Protein AF-A0A210PR85-F1 (afdb_monomer_lite)

Sequence (276 aa):
MADTAIYGHSNYGPTFGGSNGHDLKTFTSIVNKNGTFFPLNGSTSLGSYYDMQGQNYNTVMNGHMQVLDLEVYCVEEMKMLQRPWVRNVEWHPRFMKELKESIETYKPLPGLGLQQTRILMVGQVGSGKSSFFNTINSIFRGHISGQANAGSAEHSLTTMYRMYQVRDGYAGKPLNFRLCDTRGLEEDQGLDDHEISYLLDGHVPDRFQFNPAVSLSPEVMGFVKGPTLGDRIHCVAFVVDSSTVDVISEKVLERIKNMQTKMNQSHSTSGIADQD

Secondary structure (DSSP, 8-state):
--TTSEEEETTTEEEESSTT--BT---SS----BTTBEE--S-----SSS--TT--HHHHSTTT-EES-------------SS-SSTT----HHHHHHHHHHHHH--PPTTS--S-EEEEEE-BTTSSHHHHHHHHHHHHHTS----S-----SS-S--B-EEEEEESSSS-PEEEEEEEE-PPB-SS-S--HHHHHHHHTT-SPTTPBPBTTB---TTSTT--SS--GGGS--EEEE---TTSGGGS-HHHHHHHHHHHHHHHHHHHHTTSSS--

Radius of gyration: 23.23 Å; chains: 1; bounding box: 67×50×51 Å

Organism: Mizuhopecten yessoensis (NCBI:txid6573)

Foldseek 3Di:
DPPAQWDQDPQQGIAGDGPPDSAPRFAGDDFDDDPQWTFTPQDGHNDDRDDCVPDGCCRVCVNRNTGNDDDDDDPDPDVDPPDPPDPPDDDDPVVVVVVVVCQQPDAPDPPQPQQAAEEEEAAAAPLCLQVVVQVQLCVQQVHRDRPGDDDDDPFFPFQFWAWDFRARHPPHDTGRYTYIYFGGDDLLDGDDPVNLVQQQQLQADHGHGDDPVDDDDCPDPSGRPDDDPNSHHPHYDYRGRPVCPVPPDPSRVVVVVVSVVVVVVVVVPVPPPPDD

pLDDT: mean 80.47, std 15.25, range [31.23, 97.62]

Structure (mmCIF, N/CA/C/O backbone):
data_AF-A0A210PR85-F1
#
_entry.id   AF-A0A210PR85-F1
#
loop_
_atom_site.group_PDB
_atom_site.id
_atom_site.type_symbol
_atom_site.label_atom_id
_atom_site.label_alt_id
_atom_site.label_comp_id
_atom_site.label_asym_id
_atom_site.label_entity_id
_atom_site.label_seq_id
_atom_site.pdbx_PDB_ins_code
_atom_site.Cartn_x
_atom_site.Cartn_y
_atom_site.Cartn_z
_atom_site.occupancy
_atom_site.B_iso_or_equiv
_atom_site.auth_seq_id
_atom_site.auth_comp_id
_atom_site.auth_asym_id
_atom_site.auth_atom_id
_atom_site.pdbx_PDB_model_num
ATOM 1 N N . MET A 1 1 ? 21.657 15.839 -15.269 1.00 31.23 1 MET A N 1
ATOM 2 C CA . MET A 1 1 ? 22.799 14.915 -15.464 1.00 31.23 1 MET A CA 1
ATOM 3 C C . MET A 1 1 ? 22.360 13.441 -15.551 1.00 31.23 1 MET A C 1
ATOM 5 O O . MET A 1 1 ? 23.173 12.572 -15.283 1.00 31.23 1 MET A O 1
ATOM 9 N N . ALA A 1 2 ? 21.114 13.133 -15.947 1.00 31.23 2 ALA A N 1
ATOM 10 C CA . ALA A 1 2 ? 20.609 11.753 -16.036 1.00 31.23 2 ALA A CA 1
ATOM 11 C C . ALA A 1 2 ? 20.418 11.249 -17.483 1.00 31.23 2 ALA A C 1
ATOM 13 O O . ALA A 1 2 ? 20.210 10.058 -17.678 1.00 31.23 2 ALA A O 1
ATOM 14 N N . ASP A 1 3 ? 20.576 12.109 -18.495 1.00 36.62 3 ASP A N 1
ATOM 15 C CA . ASP A 1 3 ? 20.315 11.778 -19.910 1.00 36.62 3 ASP A CA 1
ATOM 16 C C . ASP A 1 3 ? 21.365 10.848 -20.560 1.00 36.62 3 ASP A C 1
ATOM 18 O O . ASP A 1 3 ? 21.413 10.728 -21.778 1.00 36.62 3 ASP A O 1
ATOM 22 N N . THR A 1 4 ? 22.256 10.212 -19.785 1.00 46.69 4 THR A N 1
ATOM 23 C CA . THR A 1 4 ? 23.388 9.426 -20.332 1.00 46.69 4 THR A CA 1
ATOM 24 C C . THR A 1 4 ? 23.697 8.115 -19.602 1.00 46.69 4 THR A C 1
ATOM 26 O O . THR A 1 4 ? 24.712 7.499 -19.902 1.00 46.69 4 THR A O 1
ATOM 29 N N . ALA A 1 5 ? 22.867 7.662 -18.655 1.00 44.03 5 ALA A N 1
ATOM 30 C CA . ALA A 1 5 ? 23.213 6.511 -17.806 1.00 44.03 5 ALA A CA 1
ATOM 31 C C . ALA A 1 5 ? 22.774 5.134 -18.348 1.00 44.03 5 ALA A C 1
ATOM 33 O O . ALA A 1 5 ? 23.188 4.112 -17.799 1.00 44.03 5 ALA A O 1
ATOM 34 N N . ILE A 1 6 ? 21.920 5.101 -19.378 1.00 51.06 6 ILE A N 1
ATOM 35 C CA . ILE A 1 6 ? 21.393 3.870 -19.981 1.00 51.06 6 ILE A CA 1
ATOM 36 C C . ILE A 1 6 ? 21.448 4.031 -21.499 1.00 51.06 6 ILE A C 1
ATOM 38 O O . ILE A 1 6 ? 20.828 4.943 -22.045 1.00 51.06 6 ILE A O 1
ATOM 42 N N . TYR A 1 7 ? 22.179 3.149 -22.178 1.00 58.41 7 TYR A N 1
ATOM 43 C CA . TYR A 1 7 ? 22.266 3.133 -23.638 1.00 58.41 7 TYR A CA 1
ATOM 44 C C . TYR A 1 7 ? 21.874 1.755 -24.166 1.00 58.41 7 TYR A C 1
ATOM 46 O O . TYR A 1 7 ? 22.378 0.742 -23.692 1.00 58.41 7 TYR A O 1
ATOM 54 N N . GLY A 1 8 ? 20.975 1.693 -25.145 1.00 55.75 8 GLY A N 1
ATOM 55 C CA . GLY A 1 8 ? 20.683 0.451 -25.857 1.00 55.75 8 GLY A CA 1
ATOM 56 C C . GLY A 1 8 ? 21.714 0.232 -26.960 1.00 55.75 8 GLY A C 1
ATOM 57 O O . GLY A 1 8 ? 21.777 1.018 -27.901 1.00 55.75 8 GLY A O 1
ATOM 58 N N . HIS A 1 9 ? 22.521 -0.824 -26.867 1.00 62.47 9 HIS A N 1
ATOM 59 C CA . HIS A 1 9 ? 23.461 -1.203 -27.921 1.00 62.47 9 HIS A CA 1
ATOM 60 C C . HIS A 1 9 ? 22.960 -2.450 -28.656 1.00 62.47 9 HIS A C 1
ATOM 62 O O . HIS A 1 9 ? 22.676 -3.470 -28.030 1.00 62.47 9 HIS A O 1
ATOM 68 N N . SER A 1 10 ? 22.917 -2.409 -29.989 1.00 61.81 10 SER A N 1
ATOM 69 C CA . SER A 1 10 ? 22.372 -3.491 -30.831 1.00 61.81 10 SER A CA 1
ATOM 70 C C . SER A 1 10 ? 22.991 -4.869 -30.561 1.00 61.81 10 SER A C 1
ATOM 72 O O . SER A 1 10 ? 22.304 -5.880 -30.646 1.00 61.81 10 SER A O 1
ATOM 74 N N . ASN A 1 11 ? 24.272 -4.908 -30.187 1.00 61.06 11 ASN A N 1
ATOM 75 C CA . ASN A 1 11 ? 24.987 -6.153 -29.878 1.00 61.06 11 ASN A CA 1
ATOM 76 C C . ASN A 1 11 ? 24.986 -6.543 -28.387 1.00 61.06 11 ASN A C 1
ATOM 78 O O . ASN A 1 11 ? 25.422 -7.644 -28.065 1.00 61.06 11 ASN A O 1
ATOM 82 N N . TYR A 1 12 ? 24.601 -5.649 -27.467 1.00 57.69 12 TYR A N 1
ATOM 83 C CA . TYR A 1 12 ? 24.819 -5.847 -26.019 1.00 57.69 12 TYR A CA 1
ATOM 84 C C . TYR A 1 12 ? 23.579 -5.593 -25.152 1.00 57.69 12 TYR A C 1
ATOM 86 O O . TYR A 1 12 ? 23.638 -5.818 -23.948 1.00 57.69 12 TYR A O 1
ATOM 94 N N . GLY A 1 13 ? 22.464 -5.147 -25.737 1.00 62.34 13 GLY A N 1
ATOM 95 C CA . GLY A 1 13 ? 21.281 -4.755 -24.975 1.00 62.34 13 GLY A CA 1
ATOM 96 C C . GLY A 1 13 ? 21.500 -3.449 -24.194 1.00 62.34 13 GLY A C 1
ATOM 97 O O . GLY A 1 13 ? 22.339 -2.636 -24.599 1.00 62.34 13 GLY A O 1
ATOM 98 N N . PRO A 1 14 ? 20.734 -3.201 -23.116 1.00 60.31 14 PRO A N 1
ATOM 99 C CA . PRO A 1 14 ? 20.937 -2.039 -22.258 1.00 60.31 14 PRO A CA 1
ATOM 100 C C . PRO A 1 14 ? 22.291 -2.136 -21.546 1.00 60.31 14 PRO A C 1
ATOM 102 O O . PRO A 1 14 ? 22.548 -3.074 -20.795 1.00 60.31 14 PRO A O 1
ATOM 105 N N . THR A 1 15 ? 23.157 -1.155 -21.777 1.00 61.81 15 THR A N 1
ATOM 106 C CA . THR A 1 15 ? 24.423 -0.988 -21.063 1.00 61.81 15 THR A CA 1
ATOM 107 C C . THR A 1 15 ? 24.305 0.145 -20.057 1.00 61.81 15 THR A C 1
ATOM 109 O O . THR A 1 15 ? 23.694 1.179 -20.342 1.00 61.81 15 THR A O 1
ATOM 112 N N . PHE A 1 16 ? 24.916 -0.055 -18.896 1.00 63.72 16 PHE A N 1
ATOM 113 C CA . PHE A 1 16 ? 24.991 0.918 -17.816 1.00 63.72 16 PHE A CA 1
ATOM 114 C C . PHE A 1 16 ? 26.387 1.567 -17.823 1.00 63.72 16 PHE A C 1
ATOM 116 O O . PHE A 1 16 ? 27.362 0.916 -18.188 1.00 63.72 16 PHE A O 1
ATOM 123 N N . GLY A 1 17 ? 26.501 2.846 -17.455 1.00 62.59 17 GLY A N 1
ATOM 124 C CA . GLY A 1 17 ? 27.763 3.605 -17.523 1.00 62.59 17 GLY A CA 1
ATOM 125 C C . GLY A 1 17 ? 27.738 4.722 -18.573 1.00 62.59 17 GLY A C 1
ATOM 126 O O . GLY A 1 17 ? 26.743 4.906 -19.267 1.00 62.59 17 GLY A O 1
ATOM 127 N N . GLY A 1 18 ? 28.793 5.543 -18.639 1.00 58.41 18 GLY A N 1
ATOM 128 C CA . GLY A 1 18 ? 28.809 6.714 -19.527 1.00 58.41 18 GLY A CA 1
ATOM 129 C C . GLY A 1 18 ? 29.063 6.392 -21.002 1.00 58.41 18 GLY A C 1
ATOM 130 O O . GLY A 1 18 ? 29.185 5.240 -21.399 1.00 58.41 18 GLY A O 1
ATOM 131 N N . SER A 1 19 ? 29.197 7.435 -21.826 1.00 57.34 19 SER A N 1
ATOM 132 C CA . SER A 1 19 ? 29.175 7.377 -23.301 1.00 57.34 19 SER A CA 1
ATOM 133 C C . SER A 1 19 ? 30.197 6.453 -23.985 1.00 57.34 19 SER A C 1
ATOM 135 O O . SER A 1 19 ? 30.028 6.153 -25.162 1.00 57.34 19 SER A O 1
ATOM 137 N N . ASN A 1 20 ? 31.226 5.988 -23.269 1.00 59.31 20 ASN A N 1
ATOM 138 C CA . ASN A 1 20 ? 32.240 5.043 -23.757 1.00 59.31 20 ASN A CA 1
ATOM 139 C C . ASN A 1 20 ? 32.309 3.738 -22.929 1.00 59.31 20 ASN A C 1
ATOM 141 O O . ASN A 1 20 ? 33.180 2.905 -23.177 1.00 59.31 20 ASN A O 1
ATOM 145 N N 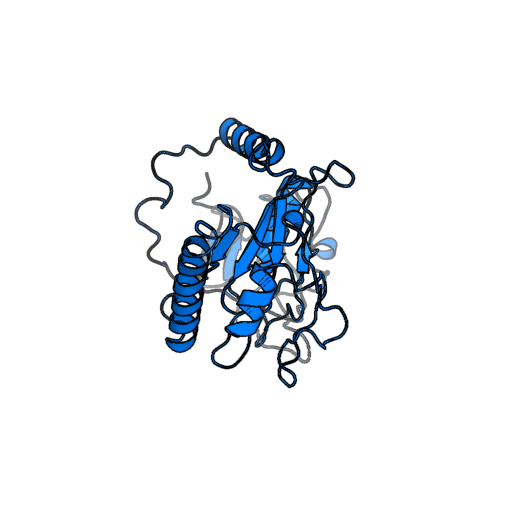. GLY A 1 21 ? 31.459 3.585 -21.907 1.00 59.47 21 GLY A N 1
ATOM 146 C CA . GLY A 1 21 ? 31.510 2.494 -20.934 1.00 59.47 21 GLY A CA 1
ATOM 147 C C . GLY A 1 21 ? 30.490 1.402 -21.241 1.00 59.47 21 GLY A C 1
ATOM 148 O O . GLY A 1 21 ? 29.292 1.653 -21.288 1.00 59.47 21 GLY A O 1
ATOM 149 N N . HIS A 1 22 ? 30.965 0.170 -21.419 1.00 64.81 22 HIS A N 1
ATOM 150 C CA . HIS A 1 22 ? 30.130 -1.035 -21.387 1.00 64.81 22 HIS A CA 1
ATOM 151 C C . HIS A 1 22 ? 30.167 -1.643 -19.981 1.00 64.81 22 HIS A C 1
ATOM 153 O O . HIS A 1 22 ? 30.486 -2.826 -19.814 1.00 64.81 22 HIS A O 1
ATOM 159 N N . ASP A 1 23 ? 29.927 -0.816 -18.964 1.00 70.00 23 ASP A N 1
ATOM 160 C CA . ASP A 1 23 ? 29.966 -1.280 -17.585 1.00 70.00 23 ASP A CA 1
ATOM 161 C C . ASP A 1 23 ? 28.770 -2.222 -17.381 1.00 70.00 23 ASP A C 1
ATOM 163 O O . ASP A 1 23 ? 27.699 -2.039 -17.966 1.00 70.00 23 ASP A O 1
ATOM 167 N N . LEU A 1 24 ? 28.963 -3.294 -16.608 1.00 73.31 24 LEU A N 1
ATOM 168 C CA . LEU A 1 24 ? 27.914 -4.291 -16.356 1.00 73.31 24 LEU A CA 1
ATOM 169 C C . LEU A 1 24 ? 27.372 -4.984 -17.621 1.00 73.31 24 LEU A C 1
ATOM 171 O O . LEU A 1 24 ? 26.195 -5.333 -17.702 1.00 73.31 24 LEU A O 1
ATOM 175 N N . LYS A 1 25 ? 28.229 -5.240 -18.611 1.00 76.56 25 LYS A N 1
ATOM 176 C CA . LYS A 1 25 ? 27.874 -6.036 -19.792 1.00 76.56 25 LYS A CA 1
ATOM 177 C C . LYS A 1 25 ? 27.697 -7.519 -19.445 1.00 76.56 25 LYS A C 1
ATOM 179 O O . LYS A 1 25 ? 28.619 -8.332 -19.565 1.00 76.56 25 LYS A O 1
ATOM 184 N N . THR A 1 26 ? 26.481 -7.889 -19.065 1.00 78.31 26 THR A N 1
ATOM 185 C CA . THR A 1 26 ? 26.185 -9.240 -18.584 1.00 78.31 26 THR A CA 1
ATOM 186 C C . THR A 1 26 ? 25.809 -10.231 -19.685 1.00 78.31 26 THR A C 1
ATOM 188 O O . THR A 1 26 ? 26.099 -11.407 -19.519 1.00 78.31 26 THR A O 1
ATOM 191 N N . PHE A 1 27 ? 25.288 -9.810 -20.842 1.00 79.12 27 PHE A N 1
ATOM 192 C CA . PHE A 1 27 ? 24.996 -10.693 -21.988 1.00 79.12 27 PHE A CA 1
ATOM 193 C C . PHE A 1 27 ? 25.373 -10.038 -23.333 1.00 79.12 27 PHE A C 1
ATOM 195 O O . PHE A 1 27 ? 25.651 -8.843 -23.404 1.00 79.12 27 PHE A O 1
ATOM 202 N N . THR A 1 28 ? 25.505 -10.835 -24.397 1.00 71.69 28 THR A N 1
ATOM 203 C CA . THR A 1 28 ? 25.974 -10.396 -25.738 1.00 71.69 28 THR A CA 1
ATOM 204 C C . THR A 1 28 ? 25.158 -10.965 -26.897 1.00 71.69 28 THR A C 1
ATOM 206 O O . THR A 1 28 ? 25.423 -10.665 -28.058 1.00 71.69 28 THR A O 1
ATOM 209 N N . SER A 1 29 ? 24.202 -11.840 -26.601 1.00 72.81 29 SER A N 1
ATOM 210 C CA . SER A 1 29 ? 23.419 -12.565 -27.595 1.00 72.81 29 SER A CA 1
ATOM 211 C C . SER A 1 29 ? 22.134 -13.098 -26.960 1.00 72.81 29 SER A C 1
ATOM 213 O O . SER A 1 29 ? 21.809 -12.756 -25.822 1.00 72.81 29 SER A O 1
ATOM 215 N N . ILE A 1 30 ? 21.422 -13.951 -27.695 1.00 77.50 30 ILE A N 1
ATOM 216 C CA . ILE A 1 30 ? 20.261 -14.691 -27.205 1.00 77.50 30 ILE A CA 1
ATOM 217 C C . ILE A 1 30 ? 20.683 -15.517 -25.987 1.00 77.50 30 ILE A C 1
ATOM 219 O O . ILE A 1 30 ? 21.549 -16.389 -26.081 1.00 77.50 30 ILE A O 1
ATOM 223 N N . VAL A 1 31 ? 20.051 -15.250 -24.845 1.00 81.94 31 VAL A N 1
ATOM 224 C CA . VAL A 1 31 ? 20.253 -16.026 -23.622 1.00 81.94 31 VAL A CA 1
ATOM 225 C C . VAL A 1 31 ? 19.247 -17.172 -23.611 1.00 81.94 31 VAL A C 1
ATOM 227 O O . VAL A 1 31 ? 18.047 -16.957 -23.467 1.00 81.94 31 VAL A O 1
ATOM 230 N N . ASN A 1 32 ? 19.739 -18.400 -23.763 1.00 85.50 32 ASN A N 1
ATOM 231 C CA . ASN A 1 32 ? 18.917 -19.605 -23.676 1.00 85.50 32 ASN A CA 1
ATOM 232 C C . ASN A 1 32 ? 19.061 -20.236 -22.293 1.00 85.50 32 ASN A C 1
ATOM 234 O O . ASN A 1 32 ? 20.175 -20.373 -21.788 1.00 85.50 32 ASN A O 1
ATOM 238 N N . LYS A 1 33 ? 17.945 -20.665 -21.699 1.00 88.62 33 LYS A N 1
ATOM 239 C CA . LYS A 1 33 ? 17.958 -21.379 -20.418 1.00 88.62 33 LYS A CA 1
ATOM 240 C C . LYS A 1 33 ? 18.772 -22.673 -20.535 1.00 88.62 33 LYS A C 1
ATOM 242 O O . LYS A 1 33 ? 18.549 -23.464 -21.449 1.00 88.62 33 LYS A O 1
ATOM 247 N N . ASN A 1 34 ? 19.682 -22.901 -19.593 1.00 86.94 34 ASN A N 1
ATOM 248 C CA . ASN A 1 34 ? 20.467 -24.125 -19.470 1.00 86.94 34 ASN A CA 1
ATOM 249 C C . ASN A 1 34 ? 20.088 -24.844 -18.166 1.00 86.94 34 ASN A C 1
ATOM 251 O O . ASN A 1 34 ? 20.514 -24.467 -17.075 1.00 86.94 34 ASN A O 1
ATOM 255 N N . GLY A 1 35 ? 19.237 -25.867 -18.273 1.00 90.31 35 GLY A N 1
ATOM 256 C CA . GLY A 1 35 ? 18.708 -26.575 -17.108 1.00 90.31 35 GLY A CA 1
ATOM 257 C C . GLY A 1 35 ? 17.865 -25.658 -16.215 1.00 90.31 35 GLY A C 1
ATOM 258 O O . GLY A 1 35 ? 16.797 -25.196 -16.617 1.00 90.31 35 GLY A O 1
ATOM 259 N N . THR A 1 36 ? 18.331 -25.409 -14.989 1.00 88.62 36 THR A N 1
ATOM 260 C CA . THR A 1 36 ? 17.625 -24.606 -13.974 1.00 88.62 36 THR A CA 1
ATOM 261 C C . THR A 1 36 ? 18.014 -23.128 -13.956 1.00 88.62 36 THR A C 1
ATOM 263 O O . THR A 1 36 ? 17.423 -22.375 -13.188 1.00 88.62 36 THR A O 1
ATOM 266 N N . PHE A 1 37 ? 18.964 -22.693 -14.786 1.00 88.00 37 PHE A N 1
ATOM 267 C CA . PHE A 1 37 ? 19.475 -21.320 -14.779 1.00 88.00 37 PHE A CA 1
ATOM 268 C C . PHE A 1 37 ? 19.650 -20.759 -16.194 1.00 88.00 37 PHE A C 1
ATOM 270 O O . PHE A 1 37 ? 19.706 -21.491 -17.181 1.00 88.00 37 PHE A O 1
ATOM 277 N N . PHE A 1 38 ? 19.765 -19.442 -16.296 1.00 87.81 38 PHE A N 1
ATOM 278 C CA . PHE A 1 38 ? 20.173 -18.723 -17.493 1.00 87.81 38 PHE A CA 1
ATOM 279 C C . PHE A 1 38 ? 21.673 -18.402 -17.393 1.00 87.81 38 PHE A C 1
ATOM 281 O O . PHE A 1 38 ? 22.084 -17.684 -16.473 1.00 87.81 38 PHE A O 1
ATOM 288 N N . PRO A 1 39 ? 22.515 -18.952 -18.287 1.00 87.94 39 PRO A N 1
ATOM 289 C CA . PRO A 1 39 ? 23.924 -18.599 -18.361 1.00 87.94 39 PRO A CA 1
ATOM 290 C C . PRO A 1 39 ? 24.084 -17.237 -19.044 1.00 87.94 39 PRO A C 1
ATOM 292 O O . PRO A 1 39 ? 23.768 -17.084 -20.223 1.00 87.94 39 PRO A O 1
ATOM 295 N N . LEU A 1 40 ? 24.594 -16.252 -18.308 1.00 87.56 40 LEU A N 1
ATOM 296 C CA . LEU A 1 40 ? 25.021 -14.971 -18.871 1.00 87.56 40 LEU A CA 1
ATOM 297 C C . LEU A 1 40 ? 26.473 -15.096 -19.403 1.00 87.56 40 LEU A C 1
ATOM 299 O O . LEU A 1 40 ? 26.961 -16.200 -19.634 1.00 87.56 40 LEU A O 1
ATOM 303 N N . ASN A 1 41 ? 27.213 -13.996 -19.584 1.00 85.00 41 ASN A N 1
ATOM 304 C CA . ASN A 1 41 ? 28.585 -14.003 -20.133 1.00 85.00 41 ASN A CA 1
ATOM 305 C C . ASN A 1 41 ? 29.644 -14.699 -19.236 1.00 85.00 41 ASN A C 1
ATOM 307 O O . ASN A 1 41 ? 30.828 -14.698 -19.574 1.00 85.00 41 ASN A O 1
ATOM 311 N N . GLY A 1 42 ? 29.269 -15.231 -18.067 1.00 79.94 42 GLY A N 1
ATOM 312 C CA . GLY A 1 42 ? 30.168 -15.887 -17.104 1.00 79.94 42 GLY A CA 1
ATOM 313 C C . GLY A 1 42 ? 31.110 -14.947 -16.336 1.00 79.94 42 GLY A C 1
ATOM 314 O O . GLY A 1 42 ? 31.546 -15.280 -15.241 1.00 79.94 42 GLY A O 1
ATOM 315 N N . SER A 1 43 ? 31.393 -13.753 -16.862 1.00 78.44 43 SER A N 1
ATOM 316 C CA . SER A 1 43 ? 32.090 -12.668 -16.164 1.00 78.44 43 SER A CA 1
ATOM 317 C C . SER A 1 43 ? 31.626 -11.302 -16.681 1.00 78.44 43 SER A C 1
ATOM 319 O O . SER A 1 43 ? 31.117 -11.196 -17.799 1.00 78.44 43 SER A O 1
ATOM 321 N N . THR A 1 44 ? 31.800 -10.253 -15.876 1.00 77.81 44 THR A N 1
ATOM 322 C CA . THR A 1 44 ? 31.560 -8.865 -16.293 1.00 77.81 44 THR A CA 1
ATOM 323 C C . THR A 1 44 ? 32.579 -7.931 -15.655 1.00 77.81 44 THR A C 1
ATOM 325 O O . THR A 1 44 ? 33.044 -8.168 -14.539 1.00 77.81 44 THR A O 1
ATOM 328 N N . SER A 1 45 ? 32.893 -6.836 -16.347 1.00 76.31 45 SER A N 1
ATOM 329 C CA . SER A 1 45 ? 33.553 -5.688 -15.729 1.00 76.31 45 SER A CA 1
ATOM 330 C C . SER A 1 45 ? 32.503 -4.803 -15.057 1.00 76.31 45 SER A C 1
ATOM 332 O O . SER A 1 45 ? 31.420 -4.594 -15.607 1.00 76.31 45 SER A O 1
ATOM 334 N N . LEU A 1 46 ? 32.825 -4.291 -13.870 1.00 75.00 46 LEU A N 1
ATOM 335 C CA . LEU A 1 46 ? 32.025 -3.280 -13.166 1.00 75.00 46 LEU A CA 1
ATOM 336 C C . LEU A 1 46 ? 32.385 -1.850 -13.595 1.00 75.00 46 LEU A C 1
ATOM 338 O O . LEU A 1 46 ? 31.714 -0.905 -13.193 1.00 75.00 46 LEU A O 1
ATOM 342 N N . GLY A 1 47 ? 33.423 -1.711 -14.428 1.00 73.69 47 GLY A N 1
ATOM 343 C CA . GLY A 1 47 ? 33.877 -0.433 -14.957 1.00 73.69 47 GLY A CA 1
ATOM 344 C C . GLY A 1 47 ? 34.376 0.542 -13.900 1.00 73.69 47 GLY A C 1
ATOM 345 O O . GLY A 1 47 ? 34.811 0.140 -12.821 1.00 73.69 47 GLY A O 1
ATOM 346 N N . SER A 1 48 ? 34.350 1.829 -14.244 1.00 74.19 48 SER A N 1
ATOM 347 C CA . SER A 1 48 ? 34.807 2.923 -13.374 1.00 74.19 48 SER A CA 1
ATOM 348 C C . SER A 1 48 ? 33.729 3.967 -13.086 1.00 74.19 48 SER A C 1
ATOM 350 O O . SER A 1 48 ? 34.002 4.921 -12.361 1.00 74.19 48 SER A O 1
ATOM 352 N N . TYR A 1 49 ? 32.525 3.828 -13.654 1.00 72.50 49 TYR A N 1
ATOM 353 C CA . TYR A 1 49 ? 31.428 4.770 -13.404 1.00 72.50 49 TYR A CA 1
ATOM 354 C C . TYR A 1 49 ? 30.742 4.568 -12.048 1.00 72.50 49 TYR A C 1
ATOM 356 O O . TYR A 1 49 ? 30.065 5.478 -11.570 1.00 72.50 49 TYR A O 1
ATOM 364 N N . TYR A 1 50 ? 30.936 3.411 -11.415 1.00 68.56 50 TYR A N 1
ATOM 365 C CA . TYR A 1 50 ? 30.374 3.082 -10.109 1.00 68.56 50 TYR A CA 1
ATOM 366 C C . TYR A 1 50 ? 31.485 3.001 -9.059 1.00 68.56 50 TYR A C 1
ATOM 368 O O . TYR A 1 50 ? 32.464 2.275 -9.239 1.00 68.56 50 TYR A O 1
ATOM 376 N N . ASP A 1 51 ? 31.333 3.722 -7.944 1.00 77.19 51 ASP A N 1
ATOM 377 C CA . ASP A 1 51 ? 32.173 3.502 -6.765 1.00 77.19 51 ASP A CA 1
ATOM 378 C C . ASP A 1 51 ? 31.736 2.203 -6.086 1.00 77.19 51 ASP A C 1
ATOM 380 O O . ASP A 1 51 ? 30.711 2.135 -5.407 1.00 77.19 51 ASP A O 1
ATOM 384 N N . MET A 1 52 ? 32.523 1.154 -6.302 1.00 72.88 52 MET A N 1
ATOM 385 C CA . MET A 1 52 ? 32.235 -0.175 -5.777 1.00 72.88 52 MET A CA 1
ATOM 386 C C . MET A 1 52 ? 32.611 -0.334 -4.300 1.00 72.88 52 MET A C 1
ATOM 388 O O . MET A 1 52 ? 32.380 -1.408 -3.750 1.00 72.88 52 MET A O 1
ATOM 392 N N . GLN A 1 53 ? 33.215 0.669 -3.648 1.00 84.44 53 GLN A N 1
ATOM 393 C CA . GLN A 1 53 ? 33.624 0.609 -2.235 1.00 84.44 53 GLN A CA 1
ATOM 394 C C . GLN A 1 53 ? 34.390 -0.684 -1.870 1.00 84.44 53 GLN A C 1
ATOM 396 O O . GLN A 1 53 ? 34.179 -1.293 -0.821 1.00 84.44 53 GLN A O 1
ATOM 401 N N . GLY A 1 54 ? 35.263 -1.146 -2.775 1.00 80.75 54 GLY A N 1
ATOM 402 C CA . GLY A 1 54 ? 36.051 -2.376 -2.615 1.00 80.75 54 GLY A CA 1
ATOM 403 C C . GLY A 1 54 ? 35.328 -3.687 -2.962 1.00 80.75 54 GLY A C 1
ATOM 404 O O . GLY A 1 54 ? 35.942 -4.751 -2.891 1.00 80.75 54 GLY A O 1
ATOM 405 N N . GLN A 1 55 ? 34.056 -3.640 -3.364 1.00 81.62 55 GLN A N 1
ATOM 406 C CA . GLN A 1 55 ? 33.317 -4.792 -3.888 1.00 81.62 55 GLN A CA 1
ATOM 407 C C . GLN A 1 55 ? 33.736 -5.123 -5.325 1.00 81.62 55 GLN A C 1
ATOM 409 O O . GLN A 1 55 ? 34.232 -4.275 -6.066 1.00 81.62 55 GLN A O 1
ATOM 414 N N . ASN A 1 56 ? 33.537 -6.376 -5.734 1.00 79.31 56 ASN A N 1
ATOM 415 C CA . ASN A 1 56 ? 33.872 -6.842 -7.077 1.00 79.31 56 ASN A CA 1
ATOM 416 C C . ASN A 1 56 ? 32.765 -7.746 -7.637 1.00 79.31 56 ASN A C 1
ATOM 418 O O . ASN A 1 56 ? 31.784 -8.052 -6.963 1.00 79.31 56 ASN A O 1
ATOM 422 N N . TYR A 1 57 ? 32.895 -8.176 -8.892 1.00 77.06 57 TYR A N 1
ATOM 423 C CA . TYR A 1 57 ? 31.824 -8.922 -9.558 1.00 77.06 57 TYR A CA 1
ATOM 424 C C . TYR A 1 57 ? 31.504 -10.260 -8.863 1.00 77.06 57 TYR A C 1
ATOM 426 O O . TYR A 1 57 ? 30.371 -10.725 -8.948 1.00 77.06 57 TYR A O 1
ATOM 434 N N . ASN A 1 58 ? 32.452 -10.858 -8.129 1.00 81.12 58 ASN A N 1
ATOM 435 C CA . ASN A 1 58 ? 32.182 -12.076 -7.364 1.00 81.12 58 ASN A CA 1
ATOM 436 C C . ASN A 1 58 ? 31.240 -11.813 -6.191 1.00 81.12 58 ASN A C 1
ATOM 438 O O . ASN A 1 58 ? 30.398 -12.653 -5.887 1.00 81.12 58 ASN A O 1
ATOM 442 N N . THR A 1 59 ? 31.364 -10.650 -5.546 1.00 79.69 59 THR A N 1
ATOM 443 C CA . THR A 1 59 ? 30.532 -10.300 -4.390 1.00 79.69 59 THR A CA 1
ATOM 444 C C . THR A 1 59 ? 29.163 -9.763 -4.796 1.00 79.69 59 THR A C 1
ATOM 446 O O . THR A 1 59 ? 28.196 -9.974 -4.070 1.00 79.69 59 THR A O 1
ATOM 449 N N . VAL A 1 60 ? 29.056 -9.117 -5.960 1.00 74.38 60 VAL A N 1
ATOM 450 C CA . VAL A 1 60 ? 27.811 -8.469 -6.414 1.00 74.38 60 VAL A CA 1
ATOM 451 C C . VAL A 1 60 ? 27.007 -9.331 -7.394 1.00 74.38 60 VAL A C 1
ATOM 453 O O . VAL A 1 60 ? 25.782 -9.291 -7.373 1.00 74.38 60 VAL A O 1
ATOM 456 N N . MET A 1 61 ? 27.669 -10.141 -8.227 1.00 72.75 61 MET A N 1
ATOM 457 C CA . MET A 1 61 ? 27.055 -10.880 -9.344 1.00 72.75 61 MET A CA 1
ATOM 458 C C . MET A 1 61 ? 27.277 -12.395 -9.251 1.00 72.75 61 MET A C 1
ATOM 460 O O . MET A 1 61 ? 27.435 -13.055 -10.273 1.00 72.75 61 MET A O 1
ATOM 464 N N . ASN A 1 62 ? 27.340 -12.935 -8.029 1.00 77.50 62 ASN A N 1
ATOM 465 C CA . ASN A 1 62 ? 27.506 -14.361 -7.699 1.00 77.50 62 ASN A CA 1
ATOM 466 C C . ASN A 1 62 ? 28.744 -15.082 -8.280 1.00 77.50 62 ASN A C 1
ATOM 468 O O . ASN A 1 62 ? 28.857 -16.298 -8.141 1.00 77.50 62 ASN A O 1
ATOM 472 N N . GLY A 1 63 ? 29.666 -14.354 -8.920 1.00 79.19 63 GLY A N 1
ATOM 473 C CA . GLY A 1 63 ? 30.936 -14.860 -9.462 1.00 79.19 63 GLY A CA 1
ATOM 474 C C . GLY A 1 63 ? 30.831 -15.726 -10.718 1.00 79.19 63 GLY A C 1
ATOM 475 O O . GLY A 1 63 ? 31.823 -15.888 -11.423 1.00 79.19 63 GLY A O 1
ATOM 476 N N . HIS A 1 64 ? 29.645 -16.241 -11.041 1.00 80.88 64 HIS A N 1
ATOM 477 C CA . HIS A 1 64 ? 29.433 -17.132 -12.185 1.00 80.88 64 HIS A CA 1
ATOM 478 C C . HIS A 1 64 ? 28.415 -16.584 -13.192 1.00 80.88 64 HIS A C 1
ATOM 480 O O . HIS A 1 64 ? 28.275 -17.138 -14.281 1.00 80.88 64 HIS A O 1
ATOM 486 N N . MET A 1 65 ? 27.713 -15.499 -12.840 1.00 82.75 65 MET A N 1
ATOM 487 C CA . MET A 1 65 ? 26.635 -14.882 -13.616 1.00 82.75 65 MET A CA 1
ATOM 488 C C . MET A 1 65 ? 25.623 -15.903 -14.154 1.00 82.75 65 MET A C 1
ATOM 490 O O . MET A 1 65 ? 25.207 -15.866 -15.312 1.00 82.75 65 MET A O 1
ATOM 494 N N . GLN A 1 66 ? 25.245 -16.842 -13.292 1.00 87.44 66 GLN A N 1
ATOM 495 C CA . GLN A 1 66 ? 24.138 -17.761 -13.523 1.00 87.44 66 GLN A CA 1
ATOM 496 C C . GLN A 1 66 ? 22.946 -17.252 -12.727 1.00 87.44 66 GLN A C 1
ATOM 498 O O . GLN A 1 66 ? 23.050 -17.076 -11.513 1.00 87.44 66 GLN A O 1
ATOM 503 N N . VAL A 1 67 ? 21.831 -16.983 -13.400 1.00 85.06 67 VAL A N 1
ATOM 504 C CA . VAL A 1 67 ? 20.620 -16.455 -12.757 1.00 85.06 67 VAL A CA 1
ATOM 505 C C . VAL A 1 67 ? 19.479 -17.450 -12.900 1.00 85.06 67 VAL A C 1
ATOM 507 O O . VAL A 1 67 ? 19.355 -18.113 -13.924 1.00 85.06 67 VAL A O 1
ATOM 510 N N . LEU A 1 68 ? 18.662 -17.605 -11.861 1.00 85.69 68 LEU A N 1
ATOM 511 C CA . LEU A 1 68 ? 17.505 -18.510 -11.906 1.00 85.69 68 LEU A CA 1
ATOM 512 C C . LEU A 1 68 ? 16.373 -17.937 -12.762 1.00 85.69 68 LEU A C 1
ATOM 514 O O . LEU A 1 68 ? 15.619 -18.691 -13.375 1.00 85.69 68 LEU A O 1
ATOM 518 N N . ASP A 1 69 ? 16.306 -16.611 -12.812 1.00 80.69 69 ASP A N 1
ATOM 519 C CA . ASP A 1 69 ? 15.303 -15.853 -13.532 1.00 80.69 69 ASP A CA 1
ATOM 520 C C . ASP A 1 69 ? 15.962 -14.693 -14.281 1.00 80.69 69 ASP A C 1
ATOM 522 O O . ASP A 1 69 ? 16.953 -14.124 -13.810 1.00 80.69 69 ASP A O 1
ATOM 526 N N . LEU A 1 70 ? 15.440 -14.385 -15.464 1.00 77.44 70 LEU A N 1
ATOM 527 C CA . LEU A 1 70 ? 15.926 -13.316 -16.324 1.00 77.44 70 LEU A CA 1
ATOM 528 C C . LEU A 1 70 ? 14.730 -12.622 -16.969 1.00 77.44 70 LEU A C 1
ATOM 530 O O . LEU A 1 70 ? 14.181 -13.092 -17.964 1.00 77.44 70 LEU A O 1
ATOM 534 N N . GLU A 1 71 ? 14.374 -11.466 -16.424 1.00 74.56 71 GLU A N 1
ATOM 535 C CA . GLU A 1 71 ? 13.347 -10.595 -16.983 1.00 74.56 71 GLU A CA 1
ATOM 536 C C . GLU A 1 71 ? 14.018 -9.474 -17.784 1.00 74.56 71 GLU A C 1
ATOM 538 O O . GLU A 1 71 ? 14.823 -8.702 -17.256 1.00 74.56 71 GLU A O 1
ATOM 543 N N . VAL A 1 72 ? 13.703 -9.385 -19.077 1.00 67.50 72 VAL A N 1
ATOM 544 C CA . VAL A 1 72 ? 14.169 -8.299 -19.946 1.00 67.50 72 VAL A CA 1
ATOM 545 C C . VAL A 1 72 ? 12.981 -7.412 -20.270 1.00 67.50 72 VAL A C 1
ATOM 547 O O . VAL A 1 72 ? 12.067 -7.815 -20.985 1.00 67.50 72 VAL A O 1
ATOM 550 N N . TYR A 1 73 ? 13.014 -6.186 -19.763 1.00 59.62 73 TYR A N 1
ATOM 551 C CA . TYR A 1 73 ? 12.001 -5.185 -20.057 1.00 59.62 73 TYR A CA 1
ATOM 552 C C .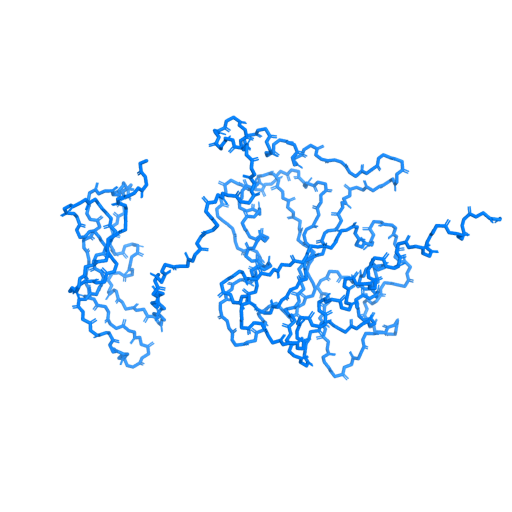 TYR A 1 73 ? 12.427 -4.393 -21.291 1.00 59.62 73 TYR A C 1
ATOM 554 O O . TYR A 1 73 ? 13.470 -3.734 -21.290 1.00 59.62 73 TYR A O 1
ATOM 562 N N . CYS A 1 74 ? 11.631 -4.456 -22.359 1.00 54.66 74 CYS A N 1
ATOM 563 C CA . CYS A 1 74 ? 11.763 -3.498 -23.445 1.00 54.66 74 CYS A CA 1
ATOM 564 C C . CYS A 1 74 ? 11.248 -2.153 -22.933 1.00 54.66 74 CYS A C 1
ATOM 566 O O . CYS A 1 74 ? 10.079 -2.031 -22.569 1.00 54.66 74 CYS A O 1
ATOM 568 N N . VAL A 1 75 ? 12.122 -1.149 -22.873 1.00 53.97 75 VAL A N 1
ATOM 569 C CA . VAL A 1 75 ? 11.687 0.228 -22.644 1.00 53.97 75 VAL A CA 1
ATOM 570 C C . VAL A 1 75 ? 11.132 0.731 -23.970 1.00 53.97 75 VAL A C 1
ATOM 572 O O . VAL A 1 75 ? 11.840 1.352 -24.759 1.00 53.97 75 VAL A O 1
ATOM 575 N N . GLU A 1 76 ? 9.875 0.401 -24.254 1.00 53.44 76 GLU A N 1
ATOM 576 C CA . GLU A 1 76 ? 9.128 1.139 -25.262 1.00 53.44 76 GLU A CA 1
ATOM 577 C C . GLU A 1 76 ? 8.943 2.569 -24.750 1.00 53.44 76 GLU A C 1
ATOM 579 O O . GLU A 1 76 ? 8.728 2.791 -23.554 1.00 53.44 76 GLU A O 1
ATOM 584 N N . GLU A 1 77 ? 9.061 3.549 -25.646 1.00 49.56 77 GLU A N 1
ATOM 585 C CA . GLU A 1 77 ? 8.733 4.943 -25.355 1.00 49.56 77 GLU A CA 1
ATOM 586 C C . GLU A 1 77 ? 7.235 5.020 -25.019 1.00 49.56 77 GLU A C 1
ATOM 588 O O . GLU A 1 77 ? 6.379 5.298 -25.860 1.00 49.56 77 GLU A O 1
ATOM 593 N N . MET A 1 78 ? 6.884 4.740 -23.762 1.00 53.34 78 MET A N 1
ATOM 594 C CA . MET A 1 78 ? 5.582 5.112 -23.242 1.00 53.34 78 MET A CA 1
ATOM 595 C C . MET A 1 78 ? 5.472 6.616 -23.423 1.00 53.34 78 MET A C 1
ATOM 597 O O . MET A 1 78 ? 6.418 7.352 -23.127 1.00 53.34 78 MET A O 1
ATOM 601 N N . LYS A 1 79 ? 4.315 7.079 -23.903 1.00 54.03 79 LYS A N 1
ATOM 602 C CA . LYS A 1 79 ? 3.979 8.503 -23.918 1.00 54.03 79 LYS A CA 1
ATOM 603 C C . LYS A 1 79 ? 3.957 8.992 -22.474 1.00 54.03 79 LYS A C 1
ATOM 605 O O . LYS A 1 79 ? 2.906 9.055 -21.841 1.00 54.03 79 LYS A O 1
ATOM 610 N N . MET A 1 80 ? 5.132 9.321 -21.947 1.00 55.91 80 MET A N 1
ATOM 611 C CA . MET A 1 80 ? 5.271 10.026 -20.693 1.00 55.91 80 MET A CA 1
ATOM 612 C C . MET A 1 80 ? 4.410 11.274 -20.806 1.00 55.91 80 MET A C 1
ATOM 614 O O . MET A 1 80 ? 4.329 11.902 -21.870 1.00 55.91 80 MET A O 1
ATOM 618 N N . LEU A 1 81 ? 3.722 11.615 -19.720 1.00 58.91 81 LEU A N 1
ATOM 619 C CA . LEU A 1 81 ? 2.972 12.858 -19.675 1.00 58.91 81 LEU A CA 1
ATOM 620 C C . LEU A 1 81 ? 3.919 13.978 -20.119 1.00 58.91 81 LEU A C 1
ATOM 622 O O . LEU A 1 81 ? 4.997 14.132 -19.549 1.00 58.91 81 LEU A O 1
ATOM 626 N N . GLN A 1 82 ? 3.521 14.761 -21.129 1.00 65.94 82 GLN A N 1
ATOM 627 C CA . GLN A 1 82 ? 4.358 15.842 -21.676 1.00 65.94 82 GLN A CA 1
ATOM 628 C C . GLN A 1 82 ? 4.843 16.819 -20.592 1.00 65.94 82 GLN A C 1
ATOM 630 O O . GLN A 1 82 ? 5.799 17.565 -20.792 1.00 65.94 82 GLN A O 1
ATOM 635 N N . ARG A 1 83 ? 4.151 16.843 -19.447 1.00 65.06 83 ARG A N 1
ATOM 636 C CA . ARG A 1 83 ? 4.557 17.514 -18.217 1.00 65.06 83 ARG A CA 1
ATOM 637 C C . ARG A 1 83 ? 4.272 16.591 -17.029 1.00 65.06 83 ARG A C 1
ATOM 639 O O . ARG A 1 83 ? 3.267 15.880 -17.080 1.00 65.06 83 ARG A O 1
ATOM 646 N N . PRO A 1 84 ? 5.070 16.644 -15.947 1.00 66.56 84 PRO A N 1
ATOM 647 C CA . PRO A 1 84 ? 4.774 15.916 -14.716 1.00 66.56 84 PRO A CA 1
ATOM 648 C C . PRO A 1 84 ? 3.337 16.167 -14.235 1.00 66.56 84 PRO A C 1
ATOM 650 O O . PRO A 1 84 ? 2.830 17.289 -14.344 1.00 66.56 84 PRO A O 1
ATOM 653 N N . TRP A 1 85 ? 2.677 15.134 -13.696 1.00 70.50 85 TRP A N 1
ATOM 654 C CA . TRP A 1 85 ? 1.305 15.272 -13.186 1.00 70.50 85 TRP A CA 1
ATOM 655 C C . TRP A 1 85 ? 1.244 16.261 -12.014 1.00 70.50 85 TRP A C 1
ATOM 657 O O . TRP A 1 85 ? 0.290 17.031 -11.897 1.00 70.50 85 TRP A O 1
ATOM 667 N N . VAL A 1 86 ? 2.295 16.289 -11.187 1.00 73.12 86 VAL A N 1
ATOM 668 C CA . VAL A 1 86 ? 2.516 17.338 -10.192 1.00 73.12 86 VAL A CA 1
ATOM 669 C C . VAL A 1 86 ? 3.089 18.555 -10.905 1.00 73.12 86 VAL A C 1
ATOM 671 O O . VAL A 1 86 ? 4.248 18.572 -11.317 1.00 73.12 86 VAL A O 1
ATOM 674 N N . ARG A 1 87 ? 2.262 19.585 -11.070 1.00 75.50 87 ARG A N 1
ATOM 675 C CA . ARG A 1 87 ? 2.680 20.838 -11.702 1.00 75.50 87 ARG A CA 1
ATOM 676 C C . ARG A 1 87 ? 3.354 21.749 -10.679 1.00 75.50 87 ARG A C 1
ATOM 678 O O . ARG A 1 87 ? 2.948 21.781 -9.523 1.00 75.50 87 ARG A O 1
ATOM 685 N N . ASN A 1 88 ? 4.319 22.541 -11.145 1.00 74.94 88 ASN A N 1
ATOM 686 C CA . ASN A 1 88 ? 4.945 23.634 -10.389 1.00 74.94 88 ASN A CA 1
ATOM 687 C C . ASN A 1 88 ? 5.675 23.205 -9.101 1.00 74.94 88 ASN A C 1
ATOM 689 O O . ASN A 1 88 ? 5.722 23.975 -8.146 1.00 74.94 88 ASN A O 1
ATOM 693 N N . VAL A 1 89 ? 6.239 21.995 -9.065 1.00 79.19 89 VAL A N 1
ATOM 694 C CA . VAL A 1 89 ? 7.070 21.535 -7.944 1.00 79.19 89 VAL A CA 1
ATOM 695 C C . VAL A 1 89 ? 8.510 21.377 -8.407 1.00 79.19 89 VAL A C 1
ATOM 697 O O . VAL A 1 89 ? 8.793 20.620 -9.334 1.00 79.19 89 VAL A O 1
ATOM 700 N N . GLU A 1 90 ? 9.420 22.084 -7.740 1.00 81.94 90 GLU A N 1
ATOM 701 C CA . GLU A 1 90 ? 10.858 21.886 -7.888 1.00 81.94 90 GLU A CA 1
ATOM 702 C C . GLU A 1 90 ? 11.363 20.909 -6.825 1.00 81.94 90 GLU A C 1
ATOM 704 O O . GLU A 1 90 ? 11.351 21.176 -5.624 1.00 81.94 90 GLU A O 1
ATOM 709 N N . TRP A 1 91 ? 11.835 19.752 -7.279 1.00 83.06 91 TRP A N 1
ATOM 710 C CA . TRP A 1 91 ? 12.336 18.692 -6.414 1.00 83.06 91 TRP A CA 1
ATOM 711 C C . TRP A 1 91 ? 13.778 18.969 -5.977 1.00 83.06 91 TRP A C 1
ATOM 713 O O . TRP A 1 91 ? 14.728 18.427 -6.540 1.00 83.06 91 TRP A O 1
ATOM 723 N N . HIS A 1 92 ? 13.955 19.815 -4.962 1.00 86.19 92 HIS A N 1
ATOM 724 C CA . HIS A 1 92 ? 15.260 20.074 -4.347 1.00 86.19 92 HIS A CA 1
ATOM 725 C C . HIS A 1 92 ? 15.377 19.430 -2.949 1.00 86.19 92 HIS A C 1
ATOM 727 O O . HIS A 1 92 ? 14.361 19.214 -2.282 1.00 86.19 92 HIS A O 1
ATOM 733 N N . PRO A 1 93 ? 16.599 19.157 -2.437 1.00 89.38 93 PRO A N 1
ATOM 734 C CA . PRO A 1 93 ? 16.796 18.439 -1.169 1.00 89.38 93 PRO A CA 1
ATOM 735 C C . PRO A 1 93 ? 16.052 19.046 0.025 1.00 89.38 93 PRO A C 1
ATOM 737 O O . PRO A 1 93 ? 15.520 18.322 0.861 1.00 89.38 93 PRO A O 1
ATOM 740 N N . ARG A 1 94 ? 15.971 20.382 0.085 1.00 91.00 94 ARG A N 1
ATOM 741 C CA . ARG A 1 94 ? 15.207 21.084 1.126 1.00 91.00 94 ARG A CA 1
ATOM 742 C C . ARG A 1 94 ? 13.702 20.768 1.071 1.00 91.00 94 ARG A C 1
ATOM 744 O O . ARG A 1 94 ? 13.150 20.437 2.107 1.00 91.00 94 ARG A O 1
ATOM 751 N N . PHE A 1 95 ? 13.075 20.780 -0.107 1.00 90.12 95 PHE A N 1
ATOM 752 C CA . PHE A 1 95 ? 11.652 20.472 -0.265 1.00 90.12 95 PHE A CA 1
ATOM 753 C C . PHE A 1 95 ? 11.364 19.011 0.091 1.00 90.12 95 PHE A C 1
ATOM 755 O O . PHE A 1 95 ? 10.405 18.717 0.793 1.00 90.12 95 PHE A O 1
ATOM 762 N N . MET A 1 96 ? 12.246 18.089 -0.312 1.00 89.69 96 MET A N 1
ATOM 763 C CA . MET A 1 96 ? 12.142 16.678 0.080 1.00 89.69 96 MET A CA 1
ATOM 764 C C . MET A 1 96 ? 12.221 16.491 1.599 1.00 89.69 96 MET A C 1
ATOM 766 O O . MET A 1 96 ? 11.472 15.696 2.165 1.00 89.69 96 MET A O 1
ATOM 770 N N . LYS A 1 97 ? 13.113 17.234 2.265 1.00 91.19 97 LYS A N 1
ATOM 771 C CA . LYS A 1 97 ? 13.231 17.234 3.725 1.00 91.19 97 LYS A CA 1
ATOM 772 C C . LYS A 1 97 ? 11.970 17.796 4.388 1.00 91.19 97 LYS A C 1
ATOM 774 O O . LYS A 1 97 ? 11.438 17.149 5.280 1.00 91.19 97 LYS A O 1
ATOM 779 N N . GLU A 1 98 ? 11.464 18.933 3.916 1.00 93.75 98 GLU A N 1
ATOM 780 C CA . GLU A 1 98 ? 10.223 19.549 4.412 1.00 93.75 98 GLU A CA 1
ATOM 781 C C . GLU A 1 98 ? 9.013 18.616 4.236 1.00 93.75 98 GLU A C 1
ATOM 783 O O . GLU A 1 98 ? 8.201 18.468 5.148 1.00 93.75 98 GLU A O 1
ATOM 788 N N . LEU A 1 99 ? 8.913 17.923 3.096 1.00 92.81 99 LEU A N 1
ATOM 789 C CA . LEU A 1 99 ? 7.865 16.933 2.844 1.00 92.81 99 LEU A CA 1
ATOM 790 C C . LEU A 1 99 ? 7.964 15.747 3.813 1.00 92.81 99 LEU A C 1
ATOM 792 O O . LEU A 1 99 ? 6.953 15.323 4.374 1.00 92.81 99 LEU A O 1
ATOM 796 N N . LYS A 1 100 ? 9.178 15.227 4.039 1.00 92.75 100 LYS A N 1
ATOM 797 C CA . LYS A 1 100 ? 9.419 14.145 5.004 1.00 92.75 100 LYS A CA 1
ATOM 798 C C . LYS A 1 100 ? 9.019 14.577 6.419 1.00 92.75 100 LYS A C 1
ATOM 800 O O . LYS A 1 100 ? 8.251 13.870 7.064 1.00 92.75 100 LYS A O 1
ATOM 805 N N . GLU A 1 101 ? 9.454 15.757 6.858 1.00 93.62 101 GLU A N 1
ATOM 806 C CA . GLU A 1 101 ? 9.115 16.332 8.169 1.00 93.62 101 GLU A CA 1
ATOM 807 C C . GLU A 1 101 ? 7.602 16.569 8.322 1.00 93.62 101 GLU A C 1
ATOM 809 O O . GLU A 1 101 ? 7.025 16.296 9.377 1.00 93.62 101 GLU A O 1
ATOM 814 N N . SER A 1 102 ? 6.920 17.019 7.264 1.00 94.75 102 SER A N 1
ATOM 815 C CA . SER A 1 102 ? 5.460 17.179 7.254 1.00 94.75 102 SER A CA 1
ATOM 816 C C . SER A 1 102 ? 4.733 15.848 7.479 1.00 94.75 102 SER A C 1
ATOM 818 O O . SER A 1 102 ? 3.767 15.793 8.241 1.00 94.75 102 SER A O 1
ATOM 820 N N . ILE A 1 103 ? 5.222 14.758 6.879 1.00 94.12 103 ILE A N 1
ATOM 821 C CA . ILE A 1 103 ? 4.663 13.414 7.076 1.00 94.12 103 ILE A CA 1
ATOM 822 C C . ILE A 1 103 ? 4.993 12.874 8.478 1.00 94.12 103 ILE A C 1
ATOM 824 O O . ILE A 1 103 ? 4.139 12.257 9.113 1.00 94.12 103 ILE A O 1
ATOM 828 N N . GLU A 1 104 ? 6.200 13.121 8.996 1.00 92.38 104 GLU A N 1
ATOM 829 C CA . GLU A 1 104 ? 6.609 12.709 10.351 1.00 92.38 104 GLU A CA 1
ATOM 830 C C . GLU A 1 104 ? 5.779 13.386 11.444 1.00 92.38 104 GLU A C 1
ATOM 832 O O . GLU A 1 104 ? 5.432 12.770 12.457 1.00 92.38 104 GLU A O 1
ATOM 837 N N . THR A 1 105 ? 5.454 14.660 11.232 1.00 92.69 105 THR A N 1
ATOM 838 C CA . THR A 1 105 ? 4.718 15.498 12.184 1.00 92.69 105 THR A CA 1
ATOM 839 C C . THR A 1 105 ? 3.206 15.469 11.988 1.00 92.69 105 THR A C 1
ATOM 841 O O . THR A 1 105 ? 2.486 16.021 12.827 1.00 92.69 105 THR A O 1
ATOM 844 N N . TYR A 1 106 ? 2.716 14.790 10.944 1.00 93.94 106 TYR A N 1
ATOM 845 C CA . TYR A 1 106 ? 1.293 14.560 10.715 1.00 93.94 106 TYR A CA 1
ATOM 846 C C . TYR A 1 106 ? 0.610 14.051 11.986 1.00 93.94 106 TYR A C 1
ATOM 848 O O . TYR A 1 106 ? 1.115 13.161 12.673 1.00 93.94 106 TYR A O 1
ATOM 856 N N . LYS A 1 107 ? -0.573 14.586 12.289 1.00 92.56 107 LYS A N 1
ATOM 857 C CA . LYS A 1 107 ? -1.440 14.098 13.362 1.00 92.56 107 LYS A CA 1
ATOM 858 C C . LYS A 1 107 ? -2.853 13.896 12.819 1.00 92.56 107 LYS A C 1
ATOM 860 O O . LYS A 1 107 ? -3.313 14.738 12.045 1.00 92.56 107 LYS A O 1
ATOM 865 N N . PRO A 1 108 ? -3.553 12.830 13.243 1.00 91.06 108 PRO A N 1
ATOM 866 C CA . PRO A 1 108 ? -4.986 12.705 13.024 1.00 91.06 108 PRO A CA 1
ATOM 867 C C . PRO A 1 108 ? -5.738 13.922 13.576 1.00 91.06 108 PRO A C 1
ATOM 869 O O . PRO A 1 108 ? -5.219 14.656 14.424 1.00 91.06 108 PRO A O 1
ATOM 872 N N . LEU A 1 109 ? -6.967 14.124 13.097 1.00 86.62 109 LEU A N 1
ATOM 873 C CA . LEU A 1 109 ? -7.804 15.257 13.491 1.00 86.62 109 LEU A CA 1
ATOM 874 C C . LEU A 1 109 ? -7.900 15.376 15.027 1.00 86.62 109 LEU A C 1
ATOM 876 O O . LEU A 1 109 ? -8.264 14.400 15.697 1.00 86.62 109 LEU A O 1
ATOM 880 N N . PRO A 1 110 ? -7.587 16.557 15.598 1.00 86.12 110 PRO A N 1
ATOM 881 C CA . PRO A 1 110 ? -7.734 16.796 17.028 1.00 86.12 110 PRO A CA 1
ATOM 882 C C . PRO A 1 110 ? -9.169 16.529 17.498 1.00 86.12 110 PRO A C 1
ATOM 884 O O . PRO A 1 110 ? -10.124 16.821 16.787 1.00 86.12 110 PRO A O 1
ATOM 887 N N . GLY A 1 111 ? -9.323 15.987 18.709 1.00 85.06 111 GLY A N 1
ATOM 888 C CA . GLY A 1 111 ? -10.634 15.707 19.311 1.00 85.06 111 GLY A CA 1
ATOM 889 C C . GLY A 1 111 ? -11.191 14.305 19.043 1.00 85.06 111 GLY A C 1
ATOM 890 O O . GLY A 1 111 ? -12.017 13.845 19.820 1.00 85.06 111 GLY A O 1
ATOM 891 N N . LEU A 1 112 ? -10.683 13.574 18.042 1.00 87.19 112 LEU A N 1
ATOM 892 C CA . LEU A 1 112 ? -11.129 12.199 17.757 1.00 87.19 112 LEU A CA 1
ATOM 893 C C . LEU A 1 112 ? -10.471 11.124 18.642 1.00 87.19 112 LEU A C 1
ATOM 895 O O . LEU A 1 112 ? -10.812 9.949 18.543 1.00 87.19 112 LEU A O 1
ATOM 899 N N . GLY A 1 113 ? -9.474 11.481 19.459 1.00 86.56 113 GLY A N 1
ATOM 900 C CA . GLY A 1 113 ? -8.708 10.510 20.258 1.00 86.56 113 GLY A CA 1
ATOM 901 C C . GLY A 1 113 ? -7.882 9.513 19.425 1.00 86.56 113 GLY A C 1
ATOM 902 O O . GLY A 1 113 ? -7.345 8.547 19.967 1.00 86.56 113 GLY A O 1
ATOM 903 N N . LEU A 1 114 ? -7.760 9.745 18.115 1.00 90.75 114 LEU A N 1
ATOM 904 C CA . LEU A 1 114 ? -7.051 8.879 17.180 1.00 90.75 114 LEU A CA 1
ATOM 905 C C . LEU A 1 114 ? -5.536 9.021 17.318 1.00 90.75 114 LEU A C 1
ATOM 907 O O . LEU A 1 114 ? -4.973 10.095 17.118 1.00 90.75 114 LEU A O 1
ATOM 911 N 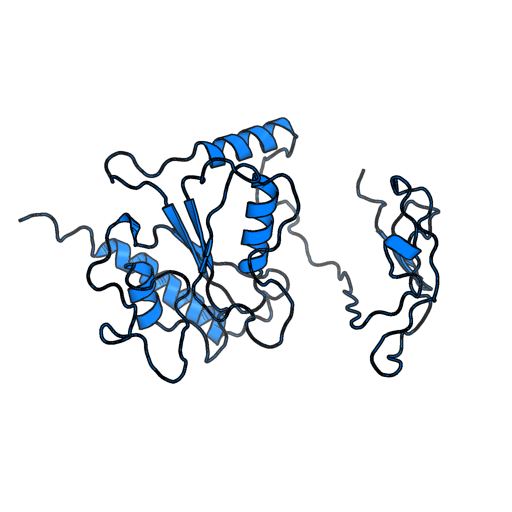N . GLN A 1 115 ? -4.867 7.903 17.607 1.00 90.06 115 GLN A N 1
ATOM 912 C CA . GLN A 1 115 ? -3.403 7.843 17.655 1.00 90.06 115 GLN A CA 1
ATOM 913 C C . GLN A 1 115 ? -2.789 7.713 16.260 1.00 90.06 115 GLN A C 1
ATOM 915 O O . GLN A 1 115 ? -1.727 8.273 15.994 1.00 90.06 115 GLN A O 1
ATOM 920 N N . GLN A 1 116 ? -3.435 6.952 15.371 1.00 94.00 116 GLN A N 1
ATOM 921 C CA . GLN A 1 116 ? -2.925 6.671 14.032 1.00 94.00 116 GLN A CA 1
ATOM 922 C C . GLN A 1 116 ? -4.056 6.579 13.009 1.00 94.00 116 GLN A C 1
ATOM 924 O O . GLN A 1 116 ? -5.077 5.946 13.266 1.00 94.00 116 GLN A O 1
ATOM 929 N N . THR A 1 117 ? -3.821 7.136 11.825 1.00 95.81 117 THR A N 1
ATOM 930 C CA . THR A 1 117 ? -4.705 7.013 10.659 1.00 95.81 117 THR A CA 1
ATOM 931 C C . THR A 1 117 ? -4.406 5.715 9.908 1.00 95.81 117 THR A C 1
ATOM 933 O O . THR A 1 117 ? -3.262 5.463 9.532 1.00 95.81 117 THR A O 1
ATOM 936 N N . ARG A 1 118 ? -5.414 4.877 9.657 1.00 96.88 118 ARG A N 1
ATOM 937 C CA . ARG A 1 118 ? -5.273 3.659 8.835 1.00 96.88 118 ARG A CA 1
ATOM 938 C C . ARG A 1 118 ? -5.619 3.964 7.379 1.00 96.88 118 ARG A C 1
ATOM 940 O O . ARG A 1 118 ? -6.743 4.377 7.097 1.00 96.88 118 ARG A O 1
ATOM 947 N N . ILE A 1 119 ? -4.661 3.756 6.478 1.00 97.50 119 ILE A N 1
ATOM 948 C CA . ILE A 1 119 ? -4.804 3.970 5.034 1.00 97.50 119 ILE A CA 1
ATOM 949 C C . ILE A 1 119 ? -4.833 2.606 4.347 1.00 97.50 119 ILE A C 1
ATOM 951 O O . ILE A 1 119 ? -3.833 1.893 4.370 1.00 97.50 119 ILE A O 1
ATOM 955 N N . LEU A 1 120 ? -5.961 2.238 3.751 1.00 97.12 120 LEU A N 1
ATOM 956 C CA . LEU A 1 120 ? -6.134 0.992 3.013 1.00 97.12 120 LEU A CA 1
ATOM 957 C C . LEU A 1 120 ? -5.677 1.143 1.568 1.00 97.12 120 LEU A C 1
ATOM 959 O O . LEU A 1 120 ? -6.161 2.019 0.862 1.00 97.12 120 LEU A O 1
ATOM 963 N N . MET A 1 121 ? -4.795 0.265 1.108 1.00 96.31 121 MET A N 1
ATOM 964 C CA . MET A 1 121 ? -4.374 0.200 -0.288 1.00 96.31 121 MET A CA 1
ATOM 965 C C . MET A 1 121 ? -5.184 -0.876 -1.012 1.00 96.31 121 MET A C 1
ATOM 967 O O . MET A 1 121 ? -5.159 -2.043 -0.617 1.00 96.31 121 MET A O 1
ATOM 971 N N . VAL A 1 122 ? -5.881 -0.485 -2.079 1.00 93.12 122 VAL A N 1
ATOM 972 C CA . VAL A 1 122 ? -6.724 -1.368 -2.904 1.00 93.12 122 VAL A CA 1
ATOM 973 C C . VAL A 1 122 ? -6.288 -1.263 -4.358 1.00 93.12 122 VAL A C 1
ATOM 975 O O . VAL A 1 122 ? -6.015 -0.176 -4.851 1.00 93.12 122 VAL A O 1
ATOM 978 N N . GLY A 1 123 ? -6.205 -2.386 -5.064 1.00 91.31 123 GLY A N 1
ATOM 979 C CA . GLY A 1 123 ? -5.792 -2.406 -6.465 1.00 91.31 123 GLY A CA 1
ATOM 980 C C . GLY A 1 123 ? -5.527 -3.817 -6.963 1.00 91.31 123 GLY A C 1
ATOM 981 O O . GLY A 1 123 ? -5.442 -4.750 -6.158 1.00 91.31 123 GLY A O 1
ATOM 982 N N . GLN A 1 124 ? -5.367 -3.974 -8.273 1.00 90.19 124 GLN A N 1
ATOM 983 C CA . GLN A 1 124 ? -5.140 -5.276 -8.905 1.00 90.19 124 GLN A CA 1
ATOM 984 C C . GLN A 1 124 ? -3.879 -5.994 -8.403 1.00 90.19 124 GLN A C 1
ATOM 986 O O . GLN A 1 124 ? -2.998 -5.404 -7.761 1.00 90.19 124 GLN A O 1
ATOM 991 N N . VAL A 1 125 ? -3.783 -7.291 -8.680 1.00 87.81 125 VAL A N 1
ATOM 992 C CA . VAL A 1 125 ? -2.515 -8.024 -8.539 1.00 87.81 125 VAL A CA 1
ATOM 993 C C . VAL A 1 125 ? -1.439 -7.342 -9.387 1.00 87.81 125 VAL A C 1
ATOM 995 O O . VAL A 1 125 ? -1.715 -6.844 -10.472 1.00 87.81 125 VAL A O 1
ATOM 998 N N . GLY A 1 126 ? -0.227 -7.224 -8.843 1.00 86.56 126 GLY A N 1
ATOM 999 C CA . GLY A 1 126 ? 0.870 -6.531 -9.523 1.00 86.56 126 GLY A CA 1
ATOM 1000 C C . GLY A 1 126 ? 0.818 -5.000 -9.467 1.00 86.56 126 GLY A C 1
ATOM 1001 O O . GLY A 1 126 ? 1.793 -4.368 -9.844 1.00 86.56 126 GLY A O 1
ATOM 1002 N N . SER A 1 127 ? -0.225 -4.370 -8.899 1.00 89.25 127 SER A N 1
ATOM 1003 C CA . SER A 1 127 ? -0.332 -2.897 -8.903 1.00 89.25 127 SER A CA 1
ATOM 1004 C C . SER A 1 127 ? 0.700 -2.143 -8.054 1.00 89.25 127 SER A C 1
ATOM 1006 O O . SER A 1 127 ? 0.719 -0.918 -8.035 1.00 89.25 127 SER A O 1
ATOM 1008 N N . GLY A 1 128 ? 1.550 -2.858 -7.313 1.00 91.50 128 GLY A N 1
ATOM 1009 C CA . GLY A 1 128 ? 2.625 -2.257 -6.528 1.00 91.50 128 GLY A CA 1
ATOM 1010 C C . GLY A 1 128 ? 2.244 -1.822 -5.110 1.00 91.50 128 GLY A C 1
ATOM 1011 O O . GLY A 1 128 ? 3.027 -1.115 -4.490 1.00 91.50 128 GLY A O 1
ATOM 1012 N N . LYS A 1 129 ? 1.107 -2.258 -4.546 1.00 94.19 129 LYS A N 1
ATOM 1013 C CA . LYS A 1 129 ? 0.697 -1.935 -3.155 1.00 94.19 129 LYS A CA 1
ATOM 1014 C C . LYS A 1 129 ? 1.772 -2.277 -2.110 1.00 94.19 129 LYS A C 1
ATOM 1016 O O . LYS A 1 129 ? 2.230 -1.415 -1.361 1.00 94.19 129 LYS A O 1
ATOM 1021 N N . SER A 1 130 ? 2.227 -3.529 -2.100 1.00 94.00 130 SER A N 1
ATOM 1022 C CA . SER A 1 130 ? 3.248 -4.020 -1.166 1.00 94.00 130 SER A CA 1
ATOM 1023 C C . SER A 1 130 ? 4.605 -3.344 -1.402 1.00 94.00 130 SER A C 1
ATOM 1025 O O . SER A 1 130 ? 5.297 -2.973 -0.451 1.00 94.00 130 SER A O 1
ATOM 1027 N N . SER A 1 131 ? 4.960 -3.109 -2.672 1.00 93.50 131 SER A N 1
ATOM 1028 C CA . SER A 1 131 ? 6.163 -2.365 -3.064 1.00 93.50 131 SER A CA 1
ATOM 1029 C C . SER A 1 131 ? 6.111 -0.912 -2.594 1.00 93.50 131 SER A C 1
ATOM 1031 O O . SER A 1 131 ? 7.094 -0.412 -2.057 1.00 93.50 131 SER A O 1
ATOM 1033 N N . PHE A 1 132 ? 4.961 -0.250 -2.723 1.00 94.88 132 PHE A N 1
ATOM 1034 C CA . PHE A 1 132 ? 4.743 1.118 -2.265 1.00 94.88 132 PHE A CA 1
ATOM 1035 C C . PHE A 1 132 ? 4.966 1.230 -0.757 1.00 94.88 132 PHE A C 1
ATOM 1037 O O . PHE A 1 132 ? 5.708 2.105 -0.307 1.00 94.88 132 PHE A O 1
ATOM 1044 N N . PHE A 1 133 ? 4.422 0.295 0.029 1.00 95.44 133 PHE A N 1
ATOM 1045 C CA . PHE A 1 133 ? 4.730 0.233 1.455 1.00 95.44 133 PHE A CA 1
ATOM 1046 C C . PHE A 1 133 ? 6.235 0.042 1.717 1.00 95.44 133 PHE A C 1
ATOM 1048 O O . PHE A 1 133 ? 6.795 0.779 2.528 1.00 95.44 133 PHE A O 1
ATOM 1055 N N . ASN A 1 134 ? 6.903 -0.902 1.042 1.00 93.88 134 ASN A N 1
ATOM 1056 C CA . ASN A 1 134 ? 8.341 -1.134 1.235 1.00 93.88 134 ASN A CA 1
ATOM 1057 C C . ASN A 1 134 ? 9.170 0.123 0.908 1.00 93.88 134 ASN A C 1
ATOM 1059 O O . ASN A 1 134 ? 10.114 0.437 1.638 1.00 93.88 134 ASN A O 1
ATOM 1063 N N . THR A 1 135 ? 8.787 0.883 -0.121 1.00 94.50 135 THR A N 1
ATOM 1064 C CA . THR A 1 135 ? 9.395 2.175 -0.468 1.00 94.50 135 THR A CA 1
ATOM 1065 C C . THR A 1 135 ? 9.235 3.187 0.660 1.00 94.50 135 THR A C 1
ATOM 1067 O O . THR A 1 135 ? 10.231 3.714 1.155 1.00 94.50 135 THR A O 1
ATOM 1070 N N . ILE A 1 136 ? 8.003 3.416 1.126 1.00 94.50 136 ILE A N 1
ATOM 1071 C CA . ILE A 1 136 ? 7.725 4.343 2.232 1.00 94.50 136 ILE A CA 1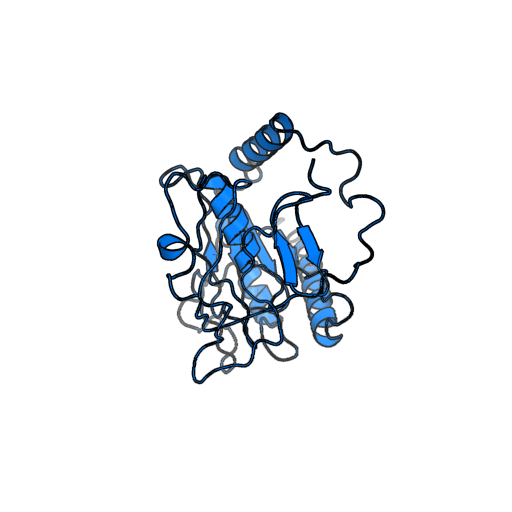
ATOM 1072 C C . ILE A 1 136 ? 8.496 3.927 3.489 1.00 94.50 136 ILE A C 1
ATOM 1074 O O . ILE A 1 136 ? 9.180 4.741 4.108 1.00 94.50 136 ILE A O 1
ATOM 1078 N N . ASN A 1 137 ? 8.450 2.646 3.844 1.00 93.62 137 ASN A N 1
ATOM 1079 C CA . ASN A 1 137 ? 9.149 2.123 5.009 1.00 93.62 137 ASN A CA 1
ATOM 1080 C C . ASN A 1 137 ? 10.671 2.301 4.896 1.00 93.62 137 ASN A C 1
ATOM 1082 O O . ASN A 1 137 ? 11.315 2.640 5.884 1.00 93.62 137 ASN A O 1
ATOM 1086 N N . SER A 1 138 ? 11.247 2.136 3.704 1.00 92.38 138 SER A N 1
ATOM 1087 C CA . SER A 1 138 ? 12.683 2.334 3.479 1.00 92.38 138 SER A CA 1
ATOM 1088 C C . SER A 1 138 ? 13.097 3.805 3.599 1.00 92.38 138 SER A C 1
ATOM 1090 O O . SER A 1 138 ? 14.119 4.098 4.221 1.00 92.38 138 SER A O 1
ATOM 1092 N N . ILE A 1 139 ? 12.278 4.737 3.088 1.00 92.38 139 ILE A N 1
ATOM 1093 C CA . ILE A 1 139 ? 12.503 6.189 3.219 1.00 92.38 139 ILE A CA 1
ATOM 1094 C C . ILE A 1 139 ? 12.571 6.597 4.693 1.00 92.38 139 ILE A C 1
ATOM 1096 O O . ILE A 1 139 ? 13.498 7.298 5.100 1.00 92.38 139 ILE A O 1
ATOM 1100 N N . PHE A 1 140 ? 11.610 6.149 5.505 1.00 92.69 140 PHE A N 1
ATOM 1101 C CA . PHE A 1 140 ? 11.566 6.525 6.919 1.00 92.69 140 PHE A CA 1
ATOM 1102 C C . PHE A 1 140 ? 12.578 5.763 7.774 1.00 92.69 140 PHE A C 1
ATOM 1104 O O . PHE A 1 140 ? 13.098 6.324 8.731 1.00 92.69 140 PHE A O 1
ATOM 1111 N N . ARG A 1 141 ? 12.948 4.529 7.415 1.00 89.44 141 ARG A N 1
ATOM 1112 C CA . ARG A 1 141 ? 14.020 3.802 8.114 1.00 89.44 141 ARG A CA 1
ATOM 1113 C C . ARG A 1 141 ? 15.422 4.309 7.801 1.00 89.44 141 ARG A C 1
ATOM 1115 O O . ARG A 1 141 ? 16.322 4.082 8.606 1.00 89.44 141 ARG A O 1
ATOM 1122 N N . GLY A 1 142 ? 15.616 4.940 6.643 1.00 88.06 142 GLY A N 1
ATOM 1123 C CA . GLY A 1 142 ? 16.929 5.365 6.153 1.00 88.06 142 GLY A CA 1
ATOM 1124 C C . GLY A 1 142 ? 17.766 4.239 5.531 1.00 88.06 142 GLY A C 1
ATOM 1125 O O . GLY A 1 142 ? 18.943 4.442 5.253 1.00 88.06 142 GLY A O 1
ATOM 1126 N N . HIS A 1 143 ? 17.184 3.058 5.308 1.00 85.06 143 HIS A N 1
ATOM 1127 C CA . HIS A 1 143 ? 17.824 1.940 4.612 1.00 85.06 143 HIS A CA 1
ATOM 1128 C C . HIS A 1 143 ? 16.779 1.092 3.879 1.00 85.06 143 HIS A C 1
ATOM 1130 O O . HIS A 1 143 ? 15.600 1.092 4.238 1.00 85.06 143 HIS A O 1
ATOM 1136 N N . ILE A 1 144 ? 17.215 0.324 2.877 1.00 86.44 144 ILE A N 1
ATOM 1137 C CA . ILE A 1 144 ? 16.336 -0.582 2.126 1.00 86.44 144 ILE A CA 1
ATOM 1138 C C . ILE A 1 144 ? 15.762 -1.645 3.070 1.00 86.44 144 ILE A C 1
ATOM 1140 O O . ILE A 1 144 ? 16.482 -2.245 3.873 1.00 86.44 144 ILE A O 1
ATOM 1144 N N . SER A 1 145 ? 14.452 -1.870 2.986 1.00 81.06 145 SER A N 1
ATOM 1145 C CA . SER A 1 145 ? 13.733 -2.862 3.784 1.00 81.06 145 SER A CA 1
ATOM 1146 C C . SER A 1 145 ? 12.594 -3.497 2.982 1.00 81.06 145 SER A C 1
ATOM 1148 O O . SER A 1 145 ? 11.881 -2.807 2.259 1.00 81.06 145 SER A O 1
ATOM 1150 N N . GLY A 1 146 ? 12.405 -4.809 3.138 1.00 84.56 146 GLY A N 1
ATOM 1151 C CA . GLY A 1 146 ? 11.311 -5.561 2.520 1.00 84.56 146 GLY A CA 1
ATOM 1152 C C . GLY A 1 146 ? 10.506 -6.304 3.578 1.00 84.56 146 GLY A C 1
ATOM 1153 O O . GLY A 1 146 ? 10.822 -7.447 3.887 1.00 84.56 146 GLY A O 1
ATOM 1154 N N . GLN A 1 147 ? 9.512 -5.650 4.190 1.00 86.12 147 GLN A N 1
ATOM 1155 C CA . GLN A 1 147 ? 8.641 -6.315 5.175 1.00 86.12 147 GLN A CA 1
ATOM 1156 C C . GLN A 1 147 ? 7.334 -6.829 4.570 1.00 86.12 147 GLN A C 1
ATOM 1158 O O . GLN A 1 147 ? 6.720 -7.735 5.134 1.00 86.12 147 GLN A O 1
ATOM 1163 N N . ALA A 1 148 ? 6.881 -6.232 3.468 1.00 87.69 148 ALA A N 1
ATOM 1164 C CA . ALA A 1 148 ? 5.796 -6.784 2.674 1.00 87.69 148 ALA A CA 1
ATOM 1165 C C . ALA A 1 148 ? 6.370 -7.662 1.564 1.00 87.69 148 ALA A C 1
ATOM 1167 O O . ALA A 1 148 ? 7.386 -7.309 0.957 1.00 87.69 148 ALA A O 1
ATOM 1168 N N . ASN A 1 149 ? 5.708 -8.788 1.301 1.00 82.19 149 ASN A N 1
ATOM 1169 C CA . ASN A 1 149 ? 6.075 -9.677 0.208 1.00 82.19 149 ASN A CA 1
ATOM 1170 C C . ASN A 1 149 ? 5.719 -8.985 -1.110 1.00 82.19 149 ASN A C 1
ATOM 1172 O O . ASN A 1 149 ? 4.552 -8.906 -1.480 1.00 82.19 149 ASN A O 1
ATOM 1176 N N . ALA A 1 150 ? 6.731 -8.457 -1.789 1.00 78.50 150 ALA A N 1
ATOM 1177 C CA . ALA A 1 150 ? 6.608 -7.827 -3.093 1.00 78.50 150 ALA A CA 1
ATOM 1178 C C . ALA A 1 150 ? 7.380 -8.658 -4.121 1.00 78.50 150 ALA A C 1
ATOM 1180 O O . ALA A 1 150 ? 8.505 -9.077 -3.855 1.00 78.50 150 ALA A O 1
ATOM 1181 N N . GLY A 1 151 ? 6.772 -8.896 -5.277 1.00 74.06 151 GLY A N 1
ATOM 1182 C CA . GLY A 1 151 ? 7.341 -9.694 -6.357 1.00 74.06 151 GLY A CA 1
ATOM 1183 C C . GLY A 1 151 ? 6.335 -9.886 -7.487 1.00 74.06 151 GLY A C 1
ATOM 1184 O O . GLY A 1 151 ? 5.157 -9.551 -7.331 1.00 74.06 151 GLY A O 1
ATOM 1185 N N . SER A 1 152 ? 6.817 -10.411 -8.610 1.00 69.75 152 SER A N 1
ATOM 1186 C CA . SER A 1 152 ? 5.986 -10.812 -9.743 1.00 69.75 152 SER A CA 1
ATOM 1187 C C . SER A 1 152 ? 5.556 -12.267 -9.564 1.00 69.75 152 SER A C 1
ATOM 1189 O O . SER A 1 152 ? 6.378 -13.132 -9.262 1.00 69.75 152 SER A O 1
ATOM 1191 N N . ALA A 1 153 ? 4.260 -12.529 -9.683 1.00 65.44 153 ALA A N 1
ATOM 1192 C CA . ALA A 1 153 ? 3.683 -13.866 -9.675 1.00 65.44 153 ALA A CA 1
ATOM 1193 C C . ALA A 1 153 ? 2.344 -13.834 -10.418 1.00 65.44 153 ALA A C 1
ATOM 1195 O O . ALA A 1 153 ? 1.697 -12.790 -10.479 1.00 65.44 153 ALA A O 1
ATOM 1196 N N . GLU A 1 154 ? 1.921 -14.986 -10.943 1.00 62.47 154 GLU A N 1
ATOM 1197 C CA . GLU A 1 154 ? 0.634 -15.135 -11.641 1.00 62.47 154 GLU A CA 1
ATOM 1198 C C . GLU A 1 154 ? -0.558 -14.771 -10.738 1.00 62.47 154 GLU A C 1
ATOM 1200 O O . GLU A 1 154 ? -1.517 -14.150 -11.185 1.00 62.47 154 GLU A O 1
ATOM 1205 N N . HIS A 1 155 ? -0.456 -15.077 -9.441 1.00 72.25 155 HIS A N 1
ATOM 1206 C CA . HIS A 1 155 ? -1.453 -14.737 -8.428 1.00 72.25 155 HIS A CA 1
ATOM 1207 C C . HIS A 1 155 ? -0.873 -13.840 -7.331 1.00 72.25 155 HIS A C 1
ATOM 1209 O O . HIS A 1 155 ? 0.338 -13.768 -7.119 1.00 72.25 155 HIS A O 1
ATOM 1215 N N . SER A 1 156 ? -1.757 -13.188 -6.568 1.00 71.12 156 SER A N 1
ATOM 1216 C CA . SER A 1 156 ? -1.362 -12.317 -5.456 1.00 71.12 156 SER A CA 1
ATOM 1217 C C . SER A 1 156 ? -0.468 -13.029 -4.432 1.00 71.12 156 SER A C 1
ATOM 1219 O O . SER A 1 156 ? -0.909 -13.960 -3.754 1.00 71.12 156 SER A O 1
ATOM 1221 N N . LEU A 1 157 ? 0.750 -12.513 -4.240 1.00 69.38 157 LEU A N 1
ATOM 1222 C CA . LEU A 1 157 ? 1.657 -12.931 -3.162 1.00 69.38 157 LEU A CA 1
ATOM 1223 C C . LEU A 1 157 ? 1.128 -12.543 -1.776 1.00 69.38 157 LEU A C 1
ATOM 1225 O O . LEU A 1 157 ? 1.337 -13.253 -0.791 1.00 69.38 157 LEU A O 1
ATOM 1229 N N . THR A 1 158 ? 0.420 -11.418 -1.698 1.00 72.38 158 THR A N 1
ATOM 1230 C CA . THR A 1 158 ? -0.283 -10.999 -0.488 1.00 72.38 158 THR A CA 1
ATOM 1231 C C . THR A 1 158 ? -1.567 -11.808 -0.380 1.00 72.38 158 THR A C 1
ATOM 1233 O O . THR A 1 158 ? -2.496 -11.611 -1.159 1.00 72.38 158 THR A O 1
ATOM 1236 N N . THR A 1 159 ? -1.616 -12.737 0.571 1.00 79.75 159 THR A N 1
ATOM 1237 C CA . THR A 1 159 ? -2.780 -13.602 0.839 1.00 79.75 159 THR A CA 1
ATOM 1238 C C . THR A 1 159 ? -3.543 -13.205 2.103 1.00 79.75 159 THR A C 1
ATOM 1240 O O . THR A 1 159 ? -4.601 -13.758 2.392 1.00 79.75 159 THR A O 1
ATOM 1243 N N . MET A 1 160 ? -3.015 -12.243 2.860 1.00 88.25 160 MET A N 1
ATOM 1244 C CA . MET A 1 160 ? -3.541 -11.817 4.154 1.00 88.25 160 MET A CA 1
ATOM 1245 C C . MET A 1 160 ? -3.725 -10.304 4.170 1.00 88.25 160 MET A C 1
ATOM 1247 O O . MET A 1 160 ? -2.944 -9.575 3.559 1.00 88.25 160 MET A O 1
ATOM 1251 N N . TYR A 1 161 ? -4.709 -9.831 4.927 1.00 93.12 161 TYR A N 1
ATOM 1252 C CA . TYR A 1 161 ? -4.793 -8.430 5.312 1.00 93.12 161 TYR A CA 1
ATOM 1253 C C . TYR A 1 161 ? -3.641 -8.086 6.260 1.00 93.12 161 TYR A C 1
ATOM 1255 O O . TYR A 1 161 ? -3.404 -8.791 7.244 1.00 93.12 161 TYR A O 1
ATOM 1263 N N . ARG A 1 162 ? -2.897 -7.019 5.962 1.00 95.62 162 ARG A N 1
ATOM 1264 C CA . ARG A 1 162 ? -1.699 -6.637 6.719 1.00 95.62 162 ARG A CA 1
ATOM 1265 C C . ARG A 1 162 ? -1.717 -5.161 7.067 1.00 95.62 162 ARG A C 1
ATOM 1267 O O . ARG A 1 162 ? -1.773 -4.319 6.184 1.00 95.62 162 ARG A O 1
ATOM 1274 N N . MET A 1 163 ? -1.582 -4.835 8.346 1.00 96.50 163 MET A N 1
ATOM 1275 C CA . MET A 1 163 ? -1.453 -3.465 8.837 1.00 96.50 163 MET A CA 1
ATOM 1276 C C . MET A 1 163 ? 0.003 -3.166 9.170 1.00 96.50 163 MET A C 1
ATOM 1278 O O . MET A 1 163 ? 0.515 -3.543 10.227 1.00 96.50 163 MET A O 1
ATOM 1282 N N . TYR A 1 164 ? 0.685 -2.462 8.277 1.00 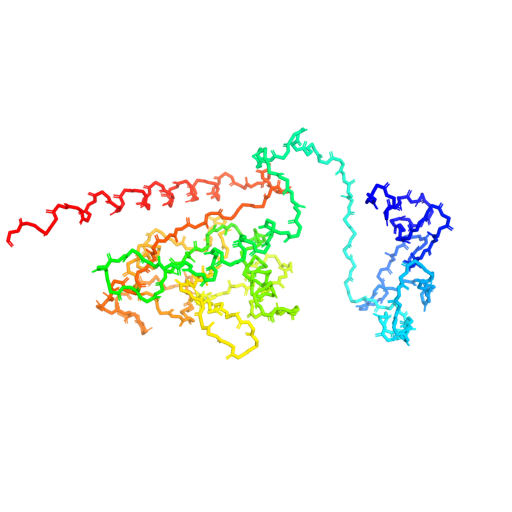95.81 164 TYR A N 1
ATOM 1283 C CA . TYR A 1 164 ? 2.092 -2.159 8.450 1.00 95.81 164 TYR A CA 1
ATOM 1284 C C . TYR A 1 164 ? 2.324 -0.856 9.214 1.00 95.81 164 TYR A C 1
ATOM 1286 O O . TYR A 1 164 ? 1.813 0.215 8.873 1.00 95.81 164 TYR A O 1
ATOM 1294 N N . GLN A 1 165 ? 3.160 -0.957 10.248 1.00 94.69 165 GLN A N 1
ATOM 1295 C CA . GLN A 1 165 ? 3.641 0.182 11.014 1.00 94.69 165 GLN A CA 1
ATOM 1296 C C . GLN A 1 165 ? 4.882 0.783 10.352 1.00 94.69 165 GLN A C 1
ATOM 1298 O O . GLN A 1 165 ? 5.930 0.139 10.304 1.00 94.69 165 GLN A O 1
ATOM 1303 N N . VAL A 1 166 ? 4.790 2.047 9.942 1.00 94.50 166 VAL A N 1
ATOM 1304 C CA . VAL A 1 166 ? 5.956 2.833 9.517 1.00 94.50 166 VAL A CA 1
ATOM 1305 C C . VAL A 1 166 ? 6.615 3.464 10.745 1.00 94.50 166 VAL A C 1
ATOM 1307 O O . VAL A 1 166 ? 5.923 3.932 11.658 1.00 94.50 166 VAL A O 1
ATOM 1310 N N . ARG A 1 167 ? 7.947 3.440 10.796 1.00 92.00 167 ARG A N 1
ATOM 1311 C CA . ARG A 1 167 ? 8.761 4.016 11.874 1.00 92.00 167 ARG A CA 1
ATOM 1312 C C . ARG A 1 167 ? 9.803 4.946 11.281 1.00 92.00 167 ARG A C 1
ATOM 1314 O O . ARG A 1 167 ? 10.367 4.626 10.238 1.00 92.00 167 ARG A O 1
ATOM 1321 N N . ASP A 1 168 ? 10.062 6.044 11.976 1.00 90.25 168 ASP A N 1
ATOM 1322 C CA . ASP A 1 168 ? 11.209 6.900 11.691 1.00 90.25 168 ASP A CA 1
ATOM 1323 C C . ASP A 1 168 ? 12.468 6.274 12.312 1.00 90.25 168 ASP A C 1
ATOM 1325 O O . ASP A 1 168 ? 12.595 6.189 13.531 1.00 90.25 168 ASP A O 1
ATOM 1329 N N . GLY A 1 169 ? 13.356 5.733 11.480 1.00 86.25 169 GLY A N 1
ATOM 1330 C CA . GLY A 1 169 ? 14.534 4.966 11.890 1.00 86.25 169 GLY A CA 1
ATOM 1331 C C . GLY A 1 169 ? 14.258 3.521 12.346 1.00 86.25 169 GLY A C 1
ATOM 1332 O O . GLY A 1 169 ? 13.121 3.079 12.516 1.00 86.25 169 GLY A O 1
ATOM 1333 N N . TYR A 1 170 ? 15.336 2.757 12.568 1.00 75.19 170 TYR A N 1
ATOM 1334 C CA . TYR A 1 170 ? 15.289 1.316 12.881 1.00 75.19 170 TYR A CA 1
ATOM 1335 C C . TYR A 1 170 ? 14.500 0.978 14.162 1.00 75.19 170 TYR A C 1
ATOM 1337 O O . TYR A 1 170 ? 13.755 -0.001 14.199 1.00 75.19 170 TYR A O 1
ATOM 1345 N N . ALA A 1 171 ? 14.628 1.809 15.199 1.00 78.19 171 ALA A N 1
ATOM 1346 C CA . ALA A 1 171 ? 13.950 1.648 16.490 1.00 78.19 171 ALA A CA 1
ATOM 1347 C C . ALA A 1 171 ? 13.214 2.919 16.944 1.00 78.19 171 ALA A C 1
ATOM 1349 O O . ALA A 1 171 ? 12.836 3.031 18.111 1.00 78.19 171 ALA A O 1
ATOM 1350 N N . GLY A 1 172 ? 13.025 3.891 16.050 1.00 84.25 172 GLY A N 1
ATOM 1351 C CA . GLY A 1 172 ? 12.397 5.147 16.429 1.00 84.25 172 GLY A CA 1
ATOM 1352 C C . GLY A 1 172 ? 10.877 5.058 16.513 1.00 84.25 172 GLY A C 1
ATOM 1353 O O . GLY A 1 172 ? 10.255 3.980 16.505 1.00 84.25 172 GLY A O 1
ATOM 1354 N N . LYS A 1 173 ? 10.274 6.234 16.678 1.00 90.31 173 LYS A N 1
ATOM 1355 C CA . LYS A 1 173 ? 8.860 6.369 17.011 1.00 90.31 173 LYS A CA 1
ATOM 1356 C C . LYS A 1 173 ? 7.982 5.886 15.841 1.00 90.31 173 LYS A C 1
ATOM 1358 O O . LYS A 1 173 ? 8.288 6.171 14.682 1.00 90.31 173 LYS A O 1
ATOM 1363 N N . PRO A 1 174 ? 6.877 5.173 16.123 1.00 93.69 174 PRO A N 1
ATOM 1364 C CA . PRO A 1 174 ? 5.819 4.956 15.144 1.00 93.69 174 PRO A CA 1
ATOM 1365 C C . PRO A 1 174 ? 5.322 6.281 14.557 1.00 93.69 174 PRO A C 1
ATOM 1367 O O . PRO A 1 174 ? 5.031 7.213 15.310 1.00 93.69 174 PRO A O 1
ATOM 1370 N N . LEU A 1 175 ? 5.182 6.350 13.234 1.00 95.38 175 LEU A N 1
ATOM 1371 C CA . LEU A 1 175 ? 4.473 7.459 12.597 1.00 95.38 175 LEU A CA 1
ATOM 1372 C C . LEU A 1 175 ? 2.977 7.381 12.912 1.00 95.38 175 LEU A C 1
ATOM 1374 O O . LEU A 1 175 ? 2.451 6.307 13.215 1.00 95.38 175 LEU A O 1
ATOM 1378 N N . ASN A 1 176 ? 2.268 8.503 12.798 1.00 95.88 176 ASN A N 1
ATOM 1379 C CA . ASN A 1 176 ? 0.843 8.579 13.139 1.00 95.88 176 ASN A CA 1
ATOM 1380 C C . ASN A 1 176 ? -0.080 8.075 12.010 1.00 95.88 176 ASN A C 1
ATOM 1382 O O . ASN A 1 176 ? -1.226 8.504 11.888 1.00 95.88 176 ASN A O 1
ATOM 1386 N N . PHE A 1 177 ? 0.407 7.152 11.181 1.00 96.44 177 PHE A N 1
ATOM 1387 C CA . PHE A 1 177 ? -0.391 6.433 10.196 1.00 96.44 177 PHE A CA 1
ATOM 1388 C C . PHE A 1 177 ? 0.091 4.987 10.034 1.00 96.44 177 PHE A C 1
ATOM 1390 O O . PHE A 1 177 ? 1.208 4.628 10.419 1.00 96.44 177 PHE A O 1
ATOM 1397 N N . ARG A 1 178 ? -0.771 4.153 9.452 1.00 96.69 178 ARG A N 1
ATOM 1398 C CA . ARG A 1 178 ? -0.480 2.780 9.035 1.00 96.69 178 ARG A CA 1
ATOM 1399 C C . ARG A 1 178 ? -0.904 2.580 7.592 1.00 96.69 178 ARG A C 1
ATOM 1401 O O . ARG A 1 178 ? -1.963 3.059 7.193 1.00 96.69 178 ARG A O 1
ATOM 1408 N N . LEU A 1 179 ? -0.093 1.838 6.846 1.00 97.62 179 LEU A N 1
ATOM 1409 C CA . LEU A 1 179 ? -0.447 1.377 5.507 1.00 97.62 179 LEU A CA 1
ATOM 1410 C C . LEU A 1 179 ? -1.010 -0.034 5.623 1.00 97.62 179 LEU A C 1
ATOM 1412 O O . LEU A 1 179 ? -0.354 -0.931 6.152 1.00 97.62 179 LEU A O 1
ATOM 1416 N N . CYS A 1 180 ? -2.242 -0.204 5.172 1.00 97.50 180 CYS A N 1
ATOM 1417 C CA . CYS A 1 180 ? -2.991 -1.439 5.278 1.00 97.50 180 CYS A CA 1
ATOM 1418 C C . CYS A 1 180 ? -3.038 -2.071 3.885 1.00 97.50 180 CYS A C 1
ATOM 1420 O O . CYS A 1 180 ? -3.633 -1.513 2.967 1.00 97.50 180 CYS A O 1
ATOM 1422 N N . ASP A 1 181 ? -2.343 -3.188 3.718 1.00 94.69 181 ASP A N 1
ATOM 1423 C CA . ASP A 1 181 ? -2.199 -3.898 2.452 1.00 94.69 181 ASP A CA 1
ATOM 1424 C C . ASP A 1 181 ? -3.192 -5.056 2.366 1.00 94.69 181 ASP A C 1
ATOM 1426 O O . ASP A 1 181 ? -3.529 -5.696 3.369 1.00 94.69 181 ASP A O 1
ATOM 1430 N N . THR A 1 182 ? -3.656 -5.320 1.152 1.00 91.00 182 THR A N 1
ATOM 1431 C CA . THR A 1 182 ? -4.677 -6.324 0.856 1.00 91.00 182 THR A CA 1
ATOM 1432 C C . THR A 1 182 ? -4.239 -7.205 -0.303 1.00 91.00 182 THR A C 1
ATOM 1434 O O . THR A 1 182 ? -3.373 -6.838 -1.105 1.00 91.00 182 THR A O 1
ATOM 1437 N N . ARG A 1 183 ? -4.856 -8.387 -0.407 1.00 89.06 183 ARG A N 1
ATOM 1438 C CA . ARG A 1 183 ? -4.741 -9.216 -1.609 1.00 89.06 183 ARG A CA 1
ATOM 1439 C C . ARG A 1 183 ? -5.151 -8.386 -2.830 1.00 89.06 183 ARG A C 1
ATOM 1441 O O . ARG A 1 183 ? -6.110 -7.619 -2.766 1.00 89.06 183 ARG A O 1
ATOM 1448 N N . GLY A 1 184 ? -4.420 -8.535 -3.934 1.00 87.56 184 GLY A N 1
ATOM 1449 C CA . GLY A 1 184 ? -4.787 -7.871 -5.181 1.00 87.56 184 GLY A CA 1
ATOM 1450 C C . GLY A 1 184 ? -6.152 -8.317 -5.709 1.00 87.56 184 GLY A C 1
ATOM 1451 O O . GLY A 1 184 ? -6.568 -9.453 -5.494 1.00 87.56 184 GLY A O 1
ATOM 1452 N N . LEU A 1 185 ? -6.838 -7.404 -6.396 1.00 88.19 185 LEU A N 1
ATOM 1453 C CA . LEU A 1 185 ? -8.067 -7.716 -7.121 1.00 88.19 185 LEU A CA 1
ATOM 1454 C C . LEU A 1 185 ? -7.734 -8.486 -8.406 1.00 88.19 185 LEU A C 1
ATOM 1456 O O . LEU A 1 185 ? -6.829 -8.098 -9.145 1.00 88.19 185 LEU A O 1
ATOM 1460 N N . GLU A 1 186 ? -8.479 -9.554 -8.657 1.00 86.38 186 GLU A N 1
ATOM 1461 C CA . GLU A 1 186 ? -8.497 -10.316 -9.912 1.00 86.38 186 GLU A CA 1
ATOM 1462 C C . GLU A 1 186 ? -9.929 -10.263 -10.474 1.00 86.38 186 GLU A C 1
ATOM 1464 O O . GLU A 1 186 ? -10.786 -9.591 -9.902 1.00 86.38 186 GLU A O 1
ATOM 1469 N N . GLU A 1 187 ? -10.237 -10.930 -11.587 1.00 84.50 187 GLU A N 1
ATOM 1470 C CA . GLU A 1 187 ? -11.610 -10.905 -12.120 1.00 84.50 187 GLU A CA 1
ATOM 1471 C C . GLU A 1 187 ? -12.615 -11.493 -11.126 1.00 84.50 187 GLU A C 1
ATOM 1473 O O . GLU A 1 187 ? -13.554 -10.812 -10.718 1.00 84.50 187 GLU A O 1
ATOM 1478 N N . ASP A 1 188 ? -12.334 -12.712 -10.664 1.00 80.94 188 ASP A N 1
ATOM 1479 C CA . ASP A 1 188 ? -13.253 -13.508 -9.846 1.00 80.94 188 ASP A CA 1
ATOM 1480 C C . ASP A 1 188 ? -12.709 -13.765 -8.423 1.00 80.94 188 ASP A C 1
ATOM 1482 O O . ASP A 1 188 ? -13.286 -14.531 -7.656 1.00 80.94 188 ASP A O 1
ATOM 1486 N N . GLN A 1 189 ? -11.579 -13.144 -8.052 1.00 80.06 189 GLN A N 1
ATOM 1487 C CA . GLN A 1 189 ? -10.939 -13.299 -6.735 1.00 80.06 189 GLN A CA 1
ATOM 1488 C C . GLN A 1 189 ? -10.534 -11.958 -6.113 1.00 80.06 189 GLN A C 1
ATOM 1490 O O . GLN A 1 189 ? -10.424 -10.938 -6.794 1.00 80.06 189 GLN A O 1
ATOM 1495 N N . GLY A 1 190 ? -10.288 -11.955 -4.803 1.00 81.88 190 GLY A N 1
ATOM 1496 C CA . GLY A 1 190 ? -9.982 -10.755 -4.018 1.00 81.88 190 GLY A CA 1
ATOM 1497 C C . GLY A 1 190 ? -11.194 -10.283 -3.219 1.00 81.88 190 GLY A C 1
ATOM 1498 O O . GLY A 1 190 ? -12.192 -10.991 -3.164 1.00 81.88 190 GLY A O 1
ATOM 1499 N N . LEU A 1 191 ? -11.100 -9.090 -2.629 1.00 84.56 191 LEU A N 1
ATOM 1500 C CA . LEU A 1 191 ? -12.119 -8.573 -1.709 1.00 84.56 191 LEU A CA 1
ATOM 1501 C C . LEU A 1 191 ? -13.491 -8.450 -2.373 1.00 84.56 191 LEU A C 1
ATOM 1503 O O . LEU A 1 191 ? -13.620 -7.796 -3.415 1.00 84.56 191 LEU A O 1
ATOM 1507 N N . ASP A 1 192 ? -14.504 -9.044 -1.757 1.00 81.00 192 ASP A N 1
ATOM 1508 C CA . ASP A 1 192 ? -15.894 -8.816 -2.132 1.00 81.00 192 ASP A CA 1
ATOM 1509 C C . ASP A 1 192 ? -16.494 -7.573 -1.444 1.00 81.00 192 ASP A C 1
ATOM 1511 O O . ASP A 1 192 ? -15.852 -6.855 -0.667 1.00 81.00 192 ASP A O 1
ATOM 1515 N N . ASP A 1 193 ? -17.748 -7.290 -1.787 1.00 77.31 193 ASP A N 1
ATOM 1516 C CA . ASP A 1 193 ? -18.492 -6.135 -1.299 1.00 77.31 193 ASP A CA 1
ATOM 1517 C C . ASP A 1 193 ? -18.811 -6.173 0.205 1.00 77.31 193 ASP A C 1
ATOM 1519 O O . ASP A 1 193 ? -18.942 -5.122 0.828 1.00 77.31 193 ASP A O 1
ATOM 1523 N N . HIS A 1 194 ? -18.959 -7.356 0.797 1.00 81.56 194 HIS A N 1
ATOM 1524 C CA . HIS A 1 194 ? -19.228 -7.512 2.225 1.00 81.56 194 HIS A CA 1
ATOM 1525 C C . HIS A 1 194 ? -17.930 -7.451 3.029 1.00 81.56 194 HIS A C 1
ATOM 1527 O O . HIS A 1 194 ? -17.851 -6.774 4.057 1.00 81.56 194 HIS A O 1
ATOM 1533 N N . GLU A 1 195 ? -16.888 -8.109 2.527 1.00 87.31 195 GLU A N 1
ATOM 1534 C CA . GLU A 1 195 ? -15.549 -8.102 3.099 1.00 87.31 195 GLU A CA 1
ATOM 1535 C C . GLU A 1 195 ? -14.991 -6.687 3.190 1.00 87.31 195 GLU A C 1
ATOM 1537 O O . GLU A 1 195 ? -14.408 -6.321 4.214 1.00 87.31 195 GLU A O 1
ATOM 1542 N N . ILE A 1 196 ? -15.205 -5.865 2.157 1.00 88.69 196 ILE A N 1
ATOM 1543 C CA . ILE A 1 196 ? -14.726 -4.488 2.177 1.00 88.69 196 ILE A CA 1
ATOM 1544 C C . ILE A 1 196 ? -15.456 -3.641 3.216 1.00 88.69 196 ILE A C 1
ATOM 1546 O O . ILE A 1 196 ? -14.799 -2.877 3.914 1.00 88.69 196 ILE A O 1
ATOM 1550 N N . SER A 1 197 ? -16.767 -3.816 3.405 1.00 89.88 197 SER A N 1
ATOM 1551 C CA . SER A 1 197 ? -17.509 -3.130 4.471 1.00 89.88 197 SER A CA 1
ATOM 1552 C C . SER A 1 197 ? -16.969 -3.492 5.853 1.00 89.88 197 SER A C 1
ATOM 1554 O O . SER A 1 197 ? -16.603 -2.601 6.618 1.00 89.88 197 SER A O 1
ATOM 1556 N N . TYR A 1 198 ? -16.805 -4.785 6.146 1.00 92.62 198 TYR A N 1
ATOM 1557 C CA . TYR A 1 198 ? -16.230 -5.220 7.420 1.00 92.62 198 TYR A CA 1
ATOM 1558 C C . TYR A 1 198 ? -14.813 -4.690 7.637 1.00 92.62 198 TYR A C 1
ATOM 1560 O O . TYR A 1 198 ? -14.448 -4.312 8.753 1.00 92.62 198 TYR A O 1
ATOM 1568 N N . LEU A 1 199 ? -14.006 -4.644 6.579 1.00 93.38 199 LEU A N 1
ATOM 1569 C CA . LEU A 1 199 ? -12.651 -4.125 6.655 1.00 93.38 199 LEU A CA 1
ATOM 1570 C C . LEU A 1 199 ? -12.647 -2.616 6.937 1.00 93.38 199 LEU A C 1
ATOM 1572 O O . LEU A 1 199 ? -11.903 -2.172 7.811 1.00 93.38 199 LEU A O 1
ATOM 1576 N N . LEU A 1 200 ? -13.493 -1.841 6.250 1.00 94.44 200 LEU A N 1
ATOM 1577 C CA . LEU A 1 200 ? -13.624 -0.395 6.450 1.00 94.44 200 LEU A CA 1
ATOM 1578 C C . LEU A 1 200 ? -14.093 -0.050 7.868 1.00 94.44 200 LEU A C 1
ATOM 1580 O O . LEU A 1 200 ? -13.526 0.842 8.502 1.00 94.44 200 LEU A O 1
ATOM 1584 N N . ASP A 1 201 ? -15.053 -0.811 8.389 1.00 94.44 201 ASP A N 1
ATOM 1585 C CA . ASP A 1 201 ? -15.625 -0.622 9.724 1.00 94.44 201 ASP A CA 1
ATOM 1586 C C . ASP A 1 201 ? -14.716 -1.131 10.857 1.00 94.44 201 ASP A C 1
ATOM 1588 O O . ASP A 1 201 ? -15.017 -0.934 12.034 1.00 94.44 201 ASP A O 1
ATOM 1592 N N . GLY A 1 202 ? -13.563 -1.722 10.528 1.00 95.38 202 GLY A N 1
ATOM 1593 C CA . GLY A 1 202 ? -12.552 -2.147 11.500 1.00 95.38 202 GLY A CA 1
ATOM 1594 C C . GLY A 1 202 ? -12.792 -3.530 12.104 1.00 95.38 202 GLY A C 1
ATOM 1595 O O . GLY A 1 202 ? -12.152 -3.888 13.092 1.00 95.38 202 GLY A O 1
ATOM 1596 N N . HIS A 1 203 ? -13.683 -4.327 11.513 1.00 95.75 203 HIS A N 1
ATOM 1597 C CA . HIS A 1 203 ? -14.009 -5.669 11.994 1.00 95.75 203 HIS A CA 1
ATOM 1598 C C . HIS A 1 203 ? -12.926 -6.720 11.684 1.00 95.75 203 HIS A C 1
ATOM 1600 O O . HIS A 1 203 ? -12.920 -7.802 12.274 1.00 95.75 203 HIS A O 1
ATOM 1606 N N . VAL A 1 204 ? -12.001 -6.416 10.769 1.00 94.31 204 VAL A N 1
ATOM 1607 C CA . VAL A 1 204 ? -10.966 -7.351 10.300 1.00 94.31 204 VAL A CA 1
ATOM 1608 C C . VAL A 1 204 ? -9.627 -7.074 11.007 1.00 94.31 204 VAL A C 1
ATOM 1610 O O . VAL A 1 204 ? -9.077 -5.978 10.859 1.00 94.31 204 VAL A O 1
ATOM 1613 N N . PRO A 1 205 ? -9.063 -8.031 11.772 1.00 94.25 205 PRO A N 1
ATOM 1614 C CA . PRO A 1 205 ? -7.807 -7.834 12.501 1.00 94.25 205 PRO A CA 1
ATOM 1615 C C . PRO A 1 205 ? -6.570 -7.947 11.595 1.00 94.25 205 PRO A C 1
ATOM 1617 O O . PRO A 1 205 ? -6.630 -8.487 10.492 1.00 94.25 205 PRO A O 1
ATOM 1620 N N . ASP A 1 206 ? -5.407 -7.493 12.081 1.00 95.06 206 ASP A N 1
ATOM 1621 C CA . ASP A 1 206 ? -4.137 -7.670 11.356 1.00 95.06 206 ASP A CA 1
ATOM 1622 C C . ASP A 1 206 ? -3.864 -9.161 11.159 1.00 95.06 206 ASP A C 1
ATOM 1624 O O . ASP A 1 206 ? -4.081 -9.966 12.067 1.00 95.06 206 ASP A O 1
ATOM 1628 N N . ARG A 1 207 ? -3.324 -9.519 9.991 1.00 92.62 207 ARG A N 1
ATOM 1629 C CA . ARG A 1 207 ? -3.033 -10.904 9.596 1.00 92.62 207 ARG A CA 1
ATOM 1630 C C . ARG A 1 207 ? -4.284 -11.772 9.464 1.00 92.62 207 ARG A C 1
ATOM 1632 O O . ARG A 1 207 ? -4.194 -12.991 9.585 1.00 92.62 207 ARG A O 1
ATOM 1639 N N . PHE A 1 208 ? -5.438 -11.177 9.185 1.00 91.50 208 PHE A N 1
ATOM 1640 C CA . PHE A 1 208 ? -6.589 -11.958 8.761 1.00 91.50 208 PHE A CA 1
ATOM 1641 C C . PHE A 1 208 ? -6.323 -12.584 7.385 1.00 91.50 208 PHE A C 1
ATOM 1643 O O . PHE A 1 208 ? -5.850 -11.905 6.470 1.00 91.50 208 PHE A O 1
ATOM 1650 N N . GLN A 1 209 ? -6.606 -13.876 7.238 1.00 88.75 209 GLN A N 1
ATOM 1651 C CA . GLN A 1 209 ? -6.474 -14.594 5.973 1.00 88.75 209 GLN A CA 1
ATOM 1652 C C . GLN A 1 209 ? -7.855 -14.768 5.347 1.00 88.75 209 GLN A C 1
ATOM 1654 O O . GLN A 1 209 ? -8.713 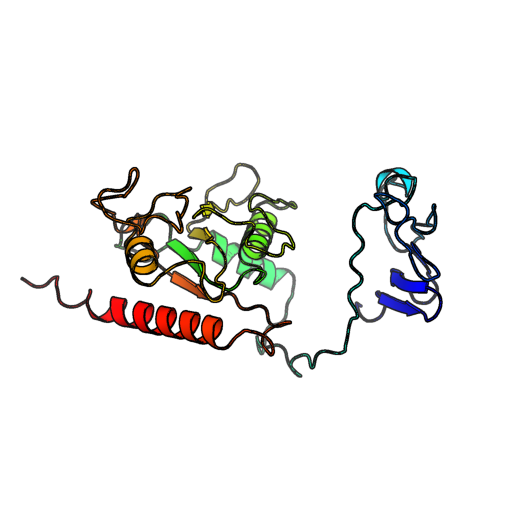-15.434 5.922 1.00 88.75 209 GLN A O 1
ATOM 1659 N N . PHE A 1 210 ? -8.054 -14.191 4.163 1.00 81.94 210 PHE A N 1
ATOM 1660 C CA . PHE A 1 210 ? -9.292 -14.375 3.412 1.00 81.94 210 PHE A CA 1
ATOM 1661 C C . PHE A 1 210 ? -9.371 -15.803 2.883 1.00 81.94 210 PHE A C 1
ATOM 1663 O O . PHE A 1 210 ? -8.391 -16.331 2.347 1.00 81.94 210 PHE A O 1
ATOM 1670 N N . ASN A 1 211 ? -10.535 -16.423 3.048 1.00 78.12 211 ASN A N 1
ATOM 1671 C CA . ASN A 1 211 ? -10.800 -17.766 2.566 1.00 78.12 211 ASN A CA 1
ATOM 1672 C C . ASN A 1 211 ? -11.812 -17.695 1.415 1.00 78.12 211 ASN A C 1
ATOM 1674 O O . ASN A 1 211 ? -12.981 -17.434 1.674 1.00 78.12 211 ASN A O 1
ATOM 1678 N N . PRO A 1 212 ? -11.416 -17.996 0.167 1.00 74.12 212 PRO A N 1
ATOM 1679 C CA . PRO A 1 212 ? -12.342 -17.982 -0.966 1.00 74.12 212 PRO A CA 1
ATOM 1680 C C . PRO A 1 212 ? -13.537 -18.934 -0.808 1.00 74.12 212 PRO A C 1
ATOM 1682 O O . PRO A 1 212 ? -14.559 -18.750 -1.457 1.00 74.12 212 PRO A O 1
ATOM 1685 N N . ALA A 1 213 ? -13.413 -19.970 0.030 1.00 76.31 213 ALA A N 1
ATOM 1686 C CA . ALA A 1 213 ? -14.474 -20.943 0.270 1.00 76.31 213 ALA A CA 1
ATOM 1687 C C . ALA A 1 213 ? -15.446 -20.535 1.392 1.00 76.31 213 ALA A C 1
ATOM 1689 O O . ALA A 1 213 ? -16.484 -21.175 1.548 1.00 76.31 213 ALA A O 1
ATOM 1690 N N . VAL A 1 214 ? -15.107 -19.527 2.204 1.00 77.44 214 VAL A N 1
ATOM 1691 C CA . VAL A 1 214 ? -15.905 -19.115 3.367 1.00 77.44 214 VAL A CA 1
ATOM 1692 C C . VAL A 1 214 ? -15.940 -17.595 3.437 1.00 77.44 214 VAL A C 1
ATOM 1694 O O . VAL A 1 214 ? -14.936 -16.969 3.771 1.00 77.44 214 VAL A O 1
ATOM 1697 N N . SER A 1 215 ? -17.111 -17.018 3.172 1.00 80.06 215 SER A N 1
ATOM 1698 C CA . SER A 1 215 ? -17.335 -15.579 3.299 1.00 80.06 215 SER A CA 1
ATOM 1699 C C . SER A 1 215 ? -17.041 -15.089 4.716 1.00 80.06 215 SER A C 1
ATOM 1701 O O . SER A 1 215 ? -17.345 -15.765 5.704 1.00 80.06 215 SER A O 1
ATOM 1703 N N . LEU A 1 216 ? -16.475 -13.888 4.818 1.00 85.50 216 LEU A N 1
ATOM 1704 C CA . LEU A 1 216 ? -16.268 -13.229 6.100 1.00 85.50 216 LEU A CA 1
ATOM 1705 C C . LEU A 1 216 ? -17.612 -12.977 6.795 1.00 85.50 216 LEU A C 1
ATOM 1707 O O . LEU A 1 216 ? -18.516 -12.373 6.221 1.00 85.50 216 LEU A O 1
ATOM 1711 N N . SER A 1 217 ? -17.717 -13.397 8.054 1.00 87.50 217 SER A N 1
ATOM 1712 C CA . SER A 1 217 ? -18.896 -13.155 8.881 1.00 87.50 217 SER A CA 1
ATOM 1713 C C . SER A 1 217 ? -18.519 -12.945 10.356 1.00 87.50 217 SER A C 1
ATOM 1715 O O . SER A 1 217 ? -17.408 -13.310 10.765 1.00 87.50 217 SER A O 1
ATOM 1717 N N . PRO A 1 218 ? -19.422 -12.384 11.184 1.00 89.06 218 PRO A N 1
ATOM 1718 C CA . PRO A 1 218 ? -19.185 -12.173 12.617 1.00 89.06 218 PRO A CA 1
ATOM 1719 C C . PRO A 1 218 ? -18.905 -13.443 13.437 1.00 89.06 218 PRO A C 1
ATOM 1721 O O . PRO A 1 218 ? -18.444 -13.360 14.581 1.00 89.06 218 PRO A O 1
ATOM 1724 N N . GLU A 1 219 ? -19.211 -14.615 12.882 1.00 88.69 219 GLU A N 1
ATOM 1725 C CA . GLU A 1 219 ? -18.987 -15.930 13.480 1.00 88.69 219 GLU A CA 1
ATOM 1726 C C . GLU A 1 219 ? -17.565 -16.455 13.239 1.00 88.69 219 GLU A C 1
ATOM 1728 O O . GLU A 1 219 ? -17.121 -17.367 13.942 1.00 88.69 219 GLU A O 1
ATOM 1733 N N . VAL A 1 220 ? -16.832 -15.885 12.275 1.00 87.69 220 VAL A N 1
ATOM 1734 C CA . VAL A 1 220 ? -15.461 -16.300 11.966 1.00 87.69 220 VAL A CA 1
ATOM 1735 C C . VAL A 1 220 ? -14.523 -15.942 13.120 1.00 87.69 220 VAL A C 1
ATOM 1737 O O . VAL A 1 220 ? -14.565 -14.855 13.701 1.00 87.69 220 VAL A O 1
ATOM 1740 N N . MET A 1 221 ? -13.626 -16.873 13.449 1.00 85.69 221 MET A N 1
ATOM 1741 C CA . MET A 1 221 ? -12.615 -16.672 14.482 1.00 85.69 221 MET A CA 1
ATOM 1742 C C . MET A 1 221 ? -11.735 -15.455 14.160 1.00 85.69 221 MET A C 1
ATOM 1744 O O . MET A 1 221 ? -11.185 -15.338 13.069 1.00 85.69 221 MET A O 1
ATOM 1748 N N . GLY A 1 222 ? -11.576 -14.566 15.141 1.00 86.06 222 GLY A N 1
ATOM 1749 C CA . GLY A 1 222 ? -10.776 -13.347 15.007 1.00 86.06 222 GLY A CA 1
ATOM 1750 C C . GLY A 1 222 ? -11.558 -12.119 14.534 1.00 86.06 222 GLY A C 1
ATOM 1751 O O . GLY A 1 222 ? -11.011 -11.023 14.601 1.00 86.06 222 GLY A O 1
ATOM 1752 N N . PHE A 1 223 ? -12.826 -12.259 14.131 1.00 92.31 223 PHE A N 1
ATOM 1753 C CA . PHE A 1 223 ? -13.677 -11.112 13.813 1.00 92.31 223 PHE A CA 1
ATOM 1754 C C . PHE A 1 223 ? -13.831 -10.180 15.028 1.00 92.31 223 PHE A C 1
ATOM 1756 O O . PHE A 1 223 ? -14.193 -10.606 16.131 1.00 92.31 223 PHE A O 1
ATOM 1763 N N . VAL A 1 224 ? -13.573 -8.888 14.834 1.00 95.44 224 VAL A N 1
ATOM 1764 C CA . VAL A 1 224 ? -13.666 -7.870 15.886 1.00 95.44 224 VAL A CA 1
ATOM 1765 C C . VAL A 1 224 ? -15.119 -7.423 16.003 1.00 95.44 224 VAL A C 1
ATOM 1767 O O . VAL A 1 224 ? -15.597 -6.670 15.172 1.00 95.44 224 VAL A O 1
ATOM 1770 N N . LYS A 1 225 ? -15.857 -7.863 17.027 1.00 94.38 225 LYS A N 1
ATOM 1771 C CA . LYS A 1 225 ? -17.307 -7.579 17.137 1.00 94.38 225 LYS A CA 1
ATOM 1772 C C . LYS A 1 225 ? -17.658 -6.119 17.448 1.00 94.38 225 LYS A C 1
ATOM 1774 O O . LYS A 1 225 ? -18.728 -5.665 17.066 1.00 94.38 225 LYS A O 1
ATOM 1779 N N . GLY A 1 226 ? -16.777 -5.403 18.141 1.00 94.75 226 GLY A N 1
ATOM 1780 C CA . GLY A 1 226 ? -16.985 -4.012 18.554 1.00 94.75 226 GLY A CA 1
ATOM 1781 C C . GLY A 1 226 ? -15.764 -3.159 18.228 1.00 94.75 226 GLY A C 1
ATOM 1782 O O . GLY A 1 226 ? -14.994 -2.866 19.143 1.00 94.75 226 GLY A O 1
ATOM 1783 N N . PRO A 1 227 ? -15.533 -2.827 16.947 1.00 95.81 227 PRO A N 1
ATOM 1784 C CA . PRO A 1 227 ? -14.378 -2.044 16.539 1.00 95.81 227 PRO A CA 1
ATOM 1785 C C . PRO A 1 227 ? -14.462 -0.623 17.096 1.00 95.81 227 PRO A C 1
ATOM 1787 O O . PRO A 1 227 ? -15.526 -0.000 17.123 1.00 95.81 227 PRO A O 1
ATOM 1790 N N . THR A 1 228 ? -13.324 -0.094 17.534 1.00 94.38 228 THR A N 1
ATOM 1791 C CA . THR A 1 228 ? -13.213 1.306 17.954 1.00 94.38 228 THR A CA 1
ATOM 1792 C C . THR A 1 228 ? -13.014 2.218 16.744 1.00 94.38 228 THR A C 1
ATOM 1794 O O . THR A 1 228 ? -12.706 1.758 15.644 1.00 94.38 228 THR A O 1
ATOM 1797 N N . LEU A 1 229 ? -13.106 3.539 16.933 1.00 93.81 229 LEU A N 1
ATOM 1798 C CA . LEU A 1 229 ? -12.761 4.493 15.871 1.00 93.81 229 LEU A CA 1
ATOM 1799 C C . LEU A 1 229 ? -11.329 4.271 15.349 1.00 93.81 229 LEU A C 1
ATOM 1801 O O . LEU A 1 229 ? -11.092 4.341 14.149 1.00 93.81 229 LEU A O 1
ATOM 1805 N N . GLY A 1 230 ? -10.392 3.920 16.238 1.00 93.75 230 GLY A N 1
ATOM 1806 C CA . GLY A 1 230 ? -9.010 3.597 15.874 1.00 93.75 230 GLY A CA 1
ATOM 1807 C C . GLY A 1 230 ? -8.845 2.295 15.088 1.00 93.75 230 GLY A C 1
ATOM 1808 O O . GLY A 1 230 ? -7.761 2.061 14.543 1.00 93.75 230 GLY A O 1
ATOM 1809 N N . ASP A 1 231 ? -9.888 1.462 15.021 1.00 94.94 231 ASP A N 1
ATOM 1810 C CA . ASP A 1 231 ? -9.897 0.223 14.248 1.00 94.94 231 ASP A CA 1
ATOM 1811 C C . ASP A 1 231 ? -10.331 0.404 12.796 1.00 94.94 231 ASP A C 1
ATOM 1813 O O . ASP A 1 231 ? -9.908 -0.372 11.933 1.00 94.94 231 ASP A O 1
ATOM 1817 N N . ARG A 1 232 ? -11.091 1.464 12.516 1.00 95.69 232 ARG A N 1
ATOM 1818 C CA . ARG A 1 232 ? -11.628 1.755 11.188 1.00 95.69 232 ARG A CA 1
ATOM 1819 C C . ARG A 1 232 ? -10.545 2.144 10.188 1.00 95.69 232 ARG A C 1
ATOM 1821 O O . ARG A 1 232 ? -9.464 2.635 10.536 1.00 95.69 232 ARG A O 1
ATOM 1828 N N . ILE A 1 233 ? -10.854 1.960 8.911 1.00 95.81 233 ILE A N 1
ATOM 1829 C CA . ILE A 1 233 ? -10.096 2.571 7.823 1.00 95.81 233 ILE A CA 1
ATOM 1830 C C . ILE A 1 233 ? -10.522 4.028 7.687 1.00 95.81 233 ILE A C 1
ATOM 1832 O O . ILE A 1 233 ? -11.703 4.348 7.647 1.00 95.81 233 ILE A O 1
ATOM 1836 N N . HIS A 1 234 ? -9.535 4.914 7.606 1.00 94.62 234 HIS A N 1
ATOM 1837 C CA . HIS A 1 234 ? -9.744 6.361 7.580 1.00 94.62 234 HIS A CA 1
ATOM 1838 C C . HIS A 1 234 ? -9.525 6.955 6.186 1.00 94.62 234 HIS A C 1
ATOM 1840 O O . HIS A 1 234 ? -9.949 8.070 5.902 1.00 94.62 234 HIS A O 1
ATOM 1846 N N . CYS A 1 235 ? -8.798 6.238 5.331 1.00 93.88 235 CYS A N 1
ATOM 1847 C CA . CYS A 1 235 ? -8.515 6.633 3.962 1.00 93.88 235 CYS A CA 1
ATOM 1848 C C . CYS A 1 235 ? -8.347 5.375 3.114 1.00 93.88 235 CYS A C 1
ATOM 1850 O O . CYS A 1 235 ? -7.736 4.406 3.566 1.00 93.88 235 CYS A O 1
ATOM 1852 N N . VAL A 1 236 ? -8.855 5.404 1.885 1.00 95.19 236 VAL A N 1
ATOM 1853 C CA . VAL A 1 236 ? -8.609 4.362 0.889 1.00 95.19 236 VAL A CA 1
ATOM 1854 C C . VAL A 1 236 ? -7.796 4.963 -0.249 1.00 95.19 236 VAL A C 1
ATOM 1856 O O . VAL A 1 236 ? -8.188 5.959 -0.851 1.00 95.19 236 VAL A O 1
ATOM 1859 N N . ALA A 1 237 ? -6.657 4.347 -0.540 1.00 95.50 237 ALA A N 1
ATOM 1860 C CA . ALA A 1 237 ? -5.794 4.663 -1.661 1.00 95.50 237 ALA A CA 1
ATOM 1861 C C . ALA A 1 237 ? -5.958 3.584 -2.738 1.00 95.50 237 ALA A C 1
ATOM 1863 O O . ALA A 1 237 ? -5.575 2.427 -2.544 1.00 95.50 237 ALA A O 1
ATOM 1864 N N . PHE A 1 238 ? -6.514 3.970 -3.885 1.00 92.94 238 PHE A N 1
ATOM 1865 C CA . PHE A 1 238 ? -6.559 3.105 -5.059 1.00 92.94 238 PHE A CA 1
ATOM 1866 C C . PHE A 1 238 ? -5.209 3.140 -5.775 1.00 92.94 238 PHE A C 1
ATOM 1868 O O . PHE A 1 238 ? -4.736 4.201 -6.178 1.00 92.94 238 PHE A O 1
ATOM 1875 N N . VAL A 1 239 ? -4.589 1.973 -5.914 1.00 92.31 239 VAL A N 1
ATOM 1876 C CA . VAL A 1 239 ? -3.271 1.796 -6.519 1.00 92.31 239 VAL A CA 1
ATOM 1877 C C . VAL A 1 239 ? -3.448 1.109 -7.864 1.00 92.31 239 VAL A C 1
ATOM 1879 O O . VAL A 1 239 ? -3.820 -0.067 -7.927 1.00 92.31 239 VAL A O 1
ATOM 1882 N N . VAL A 1 240 ? -3.171 1.856 -8.926 1.00 88.19 240 VAL A N 1
ATOM 1883 C CA . VAL A 1 240 ? -3.291 1.419 -10.317 1.00 88.19 240 VAL A CA 1
ATOM 1884 C C . VAL A 1 240 ? -1.901 1.393 -10.931 1.00 88.19 240 VAL A C 1
ATOM 1886 O O . VAL A 1 240 ? -1.144 2.353 -10.792 1.00 88.19 240 VAL A O 1
ATOM 1889 N N . ASP A 1 241 ? -1.574 0.297 -11.607 1.00 85.81 241 ASP A N 1
ATOM 1890 C CA . ASP A 1 241 ? -0.360 0.217 -12.405 1.00 85.81 241 ASP A CA 1
ATOM 1891 C C . ASP A 1 241 ? -0.580 0.949 -13.731 1.00 85.81 241 ASP A C 1
ATOM 1893 O O . ASP A 1 241 ? -1.415 0.569 -14.551 1.00 85.81 241 ASP A O 1
ATOM 1897 N N . SER A 1 242 ? 0.165 2.034 -13.927 1.00 79.94 242 SER A N 1
ATOM 1898 C CA . SER A 1 242 ? 0.076 2.846 -15.137 1.00 79.94 242 SER A CA 1
ATOM 1899 C C . SER A 1 242 ? 0.589 2.123 -16.379 1.00 79.94 242 SER A C 1
ATOM 1901 O O . SER A 1 242 ? 0.194 2.490 -17.478 1.00 79.94 242 SER A O 1
ATOM 1903 N N . SER A 1 243 ? 1.473 1.133 -16.223 1.00 77.19 243 SER A N 1
ATOM 1904 C CA . SER A 1 243 ? 2.033 0.378 -17.350 1.00 77.19 243 SER A CA 1
ATOM 1905 C C . SER A 1 243 ? 1.037 -0.616 -17.943 1.00 77.19 243 SER A C 1
ATOM 1907 O O . SER A 1 243 ? 1.137 -0.963 -19.116 1.00 77.19 243 SER A O 1
ATOM 1909 N N . THR A 1 244 ? 0.047 -1.025 -17.148 1.00 75.88 244 THR A N 1
ATOM 1910 C CA . THR A 1 244 ? -0.988 -1.978 -17.547 1.00 75.88 244 THR A CA 1
ATOM 1911 C C . THR A 1 244 ? -2.373 -1.349 -17.629 1.00 75.88 244 THR A C 1
ATOM 1913 O O . THR A 1 244 ? -3.342 -2.070 -17.839 1.00 75.88 244 THR A O 1
ATOM 1916 N N . VAL A 1 245 ? -2.490 -0.017 -17.525 1.00 73.25 245 VAL A N 1
ATOM 1917 C CA . VAL A 1 245 ? -3.787 0.686 -17.478 1.00 73.25 245 VAL A CA 1
ATOM 1918 C C . VAL A 1 245 ? -4.680 0.394 -18.689 1.00 73.25 245 VAL A C 1
ATOM 1920 O O . VAL A 1 245 ? -5.891 0.261 -18.532 1.00 73.25 245 VAL A O 1
ATOM 1923 N N . ASP A 1 246 ? -4.081 0.224 -19.870 1.00 73.75 246 ASP A N 1
ATOM 1924 C CA . ASP A 1 246 ? -4.793 -0.067 -21.121 1.00 73.75 246 ASP A CA 1
ATOM 1925 C C . ASP A 1 246 ? -5.224 -1.540 -21.245 1.00 73.75 246 ASP A C 1
ATOM 1927 O O . ASP A 1 246 ? -6.028 -1.880 -22.110 1.00 73.75 246 ASP A O 1
ATOM 1931 N N . VAL A 1 247 ? -4.695 -2.420 -20.388 1.00 77.38 247 VAL A N 1
ATOM 1932 C CA . VAL A 1 247 ? -4.959 -3.871 -20.391 1.00 77.38 247 VAL A CA 1
ATOM 1933 C C . VAL A 1 247 ? -5.604 -4.364 -19.092 1.00 77.38 247 VAL A C 1
ATOM 1935 O O . VAL A 1 247 ? -5.764 -5.570 -18.902 1.00 77.38 247 VAL A O 1
ATOM 1938 N N . ILE A 1 248 ? -6.005 -3.455 -18.196 1.00 80.38 248 ILE A N 1
ATOM 1939 C CA . ILE A 1 248 ? -6.827 -3.804 -17.031 1.00 80.38 248 ILE A CA 1
ATOM 1940 C C . ILE A 1 248 ? -8.153 -4.358 -17.544 1.00 80.38 248 ILE A C 1
ATOM 1942 O O . ILE A 1 248 ? -8.836 -3.707 -18.336 1.00 80.38 248 ILE A O 1
ATOM 1946 N N . SER A 1 249 ? -8.546 -5.543 -17.075 1.00 85.38 249 SER A N 1
ATOM 1947 C CA . SER A 1 249 ? -9.820 -6.118 -17.494 1.00 85.38 249 SER A CA 1
ATOM 1948 C C . SER A 1 249 ? -10.996 -5.260 -17.024 1.00 85.38 249 SER A C 1
ATOM 1950 O O . SER A 1 249 ? -11.001 -4.709 -15.916 1.00 85.38 249 SER A O 1
ATOM 1952 N N . GLU A 1 250 ? -12.029 -5.161 -17.864 1.00 87.25 250 GLU A N 1
ATOM 1953 C CA . GLU A 1 250 ? -13.216 -4.350 -17.571 1.00 87.25 250 GLU A CA 1
ATOM 1954 C C . GLU A 1 250 ? -13.865 -4.745 -16.240 1.00 87.25 250 GLU A C 1
ATOM 1956 O O . GLU A 1 250 ? -14.265 -3.871 -15.473 1.00 87.25 250 GLU A O 1
ATOM 1961 N N . LYS A 1 251 ? -13.877 -6.046 -15.916 1.00 87.62 251 LYS A N 1
ATOM 1962 C CA . LYS A 1 251 ? -14.388 -6.560 -14.639 1.00 87.62 251 LYS A CA 1
ATOM 1963 C C . LYS A 1 251 ? -13.624 -6.003 -13.439 1.00 87.62 251 LYS A C 1
ATOM 1965 O O . LYS A 1 251 ? -14.237 -5.578 -12.463 1.00 87.62 251 LYS A O 1
ATOM 1970 N N . VAL A 1 252 ? -12.289 -5.985 -13.484 1.00 87.56 252 VAL A N 1
ATOM 1971 C CA . VAL A 1 252 ? -11.476 -5.437 -12.384 1.00 87.56 252 VAL A CA 1
ATOM 1972 C C . VAL A 1 252 ? -11.723 -3.935 -12.239 1.00 87.56 252 VAL A C 1
ATOM 1974 O O . VAL A 1 252 ? -11.880 -3.439 -11.121 1.00 87.56 252 VAL A O 1
ATOM 1977 N N . LEU A 1 253 ? -11.826 -3.212 -13.356 1.00 87.25 253 LEU A N 1
ATOM 1978 C CA . LEU A 1 253 ? -12.133 -1.783 -13.346 1.00 87.25 253 LEU A CA 1
ATOM 1979 C C . LEU A 1 253 ? -13.529 -1.497 -12.772 1.00 87.25 253 LEU A C 1
ATOM 1981 O O . LEU A 1 253 ? -13.696 -0.559 -11.991 1.00 87.25 253 LEU A O 1
ATOM 1985 N N . GLU A 1 254 ? -14.528 -2.300 -13.135 1.00 88.94 254 GLU A N 1
ATOM 1986 C CA . GLU A 1 254 ? -15.882 -2.215 -12.591 1.00 88.94 254 GLU A CA 1
ATOM 1987 C C . GLU A 1 254 ? -15.887 -2.470 -11.081 1.00 88.94 254 GLU A C 1
ATOM 1989 O O . GLU A 1 254 ? -16.469 -1.687 -10.330 1.00 88.94 254 GLU A O 1
ATOM 1994 N N . ARG A 1 255 ? -15.149 -3.481 -10.606 1.00 88.25 255 ARG A N 1
ATOM 1995 C CA . ARG A 1 255 ? -14.985 -3.741 -9.168 1.00 88.25 255 ARG A CA 1
ATOM 1996 C C . ARG A 1 255 ? -14.373 -2.550 -8.435 1.00 88.25 255 ARG A C 1
ATOM 1998 O O . ARG A 1 255 ? -14.909 -2.136 -7.410 1.00 88.25 255 ARG A O 1
ATOM 2005 N N . ILE A 1 256 ? -13.309 -1.950 -8.973 1.00 88.62 256 ILE A N 1
ATOM 2006 C CA . ILE A 1 256 ? -12.691 -0.745 -8.397 1.00 88.62 256 ILE A CA 1
ATOM 2007 C C . ILE A 1 256 ? -13.707 0.406 -8.319 1.00 88.62 256 ILE A C 1
ATOM 2009 O O . ILE A 1 256 ? -13.838 1.036 -7.269 1.00 88.62 256 ILE A O 1
ATOM 2013 N N . LYS A 1 257 ? -14.465 0.658 -9.396 1.00 88.94 257 LYS A N 1
ATOM 2014 C CA . LYS A 1 257 ? -15.502 1.705 -9.435 1.00 88.94 257 LYS A CA 1
ATOM 2015 C C . LYS A 1 257 ? -16.627 1.445 -8.431 1.00 88.94 257 LYS A C 1
ATOM 2017 O O . LYS A 1 257 ? -17.062 2.372 -7.748 1.00 88.94 257 LYS A O 1
ATOM 2022 N N . ASN A 1 258 ? -17.083 0.202 -8.314 1.00 87.69 258 ASN A N 1
ATOM 2023 C CA . ASN A 1 258 ? -18.140 -0.183 -7.381 1.00 87.69 258 ASN A CA 1
ATOM 2024 C C . ASN A 1 258 ? -17.687 0.001 -5.928 1.00 87.69 258 ASN A C 1
ATOM 2026 O O . ASN A 1 258 ? -18.409 0.610 -5.136 1.00 87.69 258 ASN A O 1
ATOM 2030 N N . MET A 1 259 ? -16.463 -0.428 -5.601 1.00 87.94 259 MET A N 1
ATOM 2031 C CA . MET A 1 259 ? -15.852 -0.186 -4.291 1.00 87.94 259 MET A CA 1
ATOM 2032 C C . MET A 1 259 ? -15.743 1.311 -3.993 1.00 87.94 259 MET A C 1
ATOM 2034 O O . MET A 1 259 ? -16.162 1.752 -2.925 1.00 87.94 259 MET A O 1
ATOM 2038 N N . GLN A 1 260 ? -15.245 2.106 -4.946 1.00 89.19 260 GLN A N 1
ATOM 2039 C CA . GLN A 1 260 ? -15.109 3.554 -4.787 1.00 89.19 260 GLN A CA 1
ATOM 2040 C C . GLN A 1 260 ? -16.461 4.231 -4.519 1.00 89.19 260 GLN A C 1
ATOM 2042 O O . GLN A 1 260 ? -16.580 5.022 -3.583 1.00 89.19 260 GLN A O 1
ATOM 2047 N N . THR A 1 261 ? -17.491 3.907 -5.303 1.00 87.69 261 THR A N 1
ATOM 2048 C CA . THR A 1 261 ? -18.846 4.441 -5.110 1.00 87.69 261 THR A CA 1
ATOM 2049 C C . THR A 1 261 ? -19.383 4.115 -3.720 1.00 87.69 261 THR A C 1
ATOM 2051 O O . THR A 1 261 ? -19.868 5.008 -3.025 1.00 87.69 261 THR A O 1
ATOM 2054 N N . LYS A 1 262 ? -19.249 2.862 -3.276 1.00 83.06 262 LYS A N 1
ATOM 2055 C CA . LYS A 1 262 ? -19.720 2.430 -1.954 1.00 83.06 262 LYS A CA 1
ATOM 2056 C C . LYS A 1 262 ? -18.982 3.119 -0.815 1.00 83.06 262 LYS A C 1
ATOM 2058 O O . LYS A 1 262 ? -19.618 3.598 0.118 1.00 83.06 262 LYS A O 1
ATOM 2063 N N . MET A 1 263 ? -17.658 3.224 -0.911 1.00 86.00 263 MET A N 1
ATOM 2064 C CA . MET A 1 263 ? -16.834 3.927 0.078 1.00 86.00 263 MET A CA 1
ATOM 2065 C C . MET A 1 263 ? -17.208 5.403 0.194 1.00 86.00 263 MET A C 1
ATOM 2067 O O . MET A 1 263 ? -17.216 5.955 1.289 1.00 86.00 263 MET A O 1
ATOM 2071 N N . ASN A 1 264 ? -17.544 6.049 -0.922 1.00 84.19 264 ASN A N 1
ATOM 2072 C CA . ASN A 1 264 ? -18.000 7.435 -0.905 1.00 84.19 264 ASN A CA 1
ATOM 2073 C C . ASN A 1 264 ? -19.404 7.565 -0.292 1.00 84.19 264 ASN A C 1
ATOM 2075 O O . ASN A 1 264 ? -19.691 8.544 0.391 1.00 84.19 264 ASN A O 1
ATOM 2079 N N . GLN A 1 265 ? -20.276 6.573 -0.496 1.00 77.00 265 GLN A N 1
ATOM 2080 C CA . GLN A 1 265 ? -21.630 6.564 0.062 1.00 77.00 265 GLN A CA 1
ATOM 2081 C C . GLN A 1 265 ? -21.656 6.283 1.568 1.00 77.00 265 GLN A C 1
ATOM 2083 O O . GLN A 1 265 ? -22.426 6.934 2.272 1.00 77.00 265 GLN A O 1
ATOM 2088 N N . SER A 1 266 ? -20.804 5.393 2.088 1.00 63.91 266 SER A N 1
ATOM 2089 C CA . SER A 1 266 ? -20.774 5.042 3.518 1.00 63.91 266 SER A CA 1
ATOM 2090 C C . SER A 1 266 ? -20.438 6.225 4.439 1.00 63.91 266 SER A C 1
ATOM 2092 O O . SER A 1 266 ? -20.900 6.261 5.578 1.00 63.91 266 SER A O 1
ATOM 2094 N N . HIS A 1 267 ? -19.741 7.246 3.927 1.00 51.31 267 HIS A N 1
ATOM 2095 C CA . HIS A 1 267 ? -19.494 8.516 4.625 1.00 51.31 267 HIS A CA 1
ATOM 2096 C C . HIS A 1 267 ? -20.745 9.412 4.746 1.00 51.31 267 HIS A C 1
ATOM 2098 O O . HIS A 1 267 ? -20.752 10.351 5.539 1.00 51.31 267 HIS A O 1
ATOM 2104 N N . SER A 1 268 ? -21.808 9.135 3.983 1.00 36.75 268 SER A N 1
ATOM 2105 C CA . SER A 1 268 ? -23.047 9.935 3.955 1.00 36.75 268 SER A CA 1
ATOM 2106 C C . SER A 1 268 ? -24.021 9.535 5.066 1.00 36.75 268 SER A C 1
ATOM 2108 O O . SER A 1 268 ? -24.786 10.358 5.559 1.00 36.75 268 SER A O 1
ATOM 2110 N N . THR A 1 269 ? -24.010 8.261 5.461 1.00 37.34 269 THR A N 1
ATOM 2111 C CA . THR A 1 269 ? -24.962 7.676 6.418 1.00 37.34 269 THR A CA 1
ATOM 2112 C C . THR A 1 269 ? -24.521 7.779 7.877 1.00 37.34 269 THR A C 1
ATOM 2114 O O . THR A 1 269 ? -25.364 7.721 8.765 1.00 37.34 269 THR A O 1
ATOM 2117 N N . SER A 1 270 ? -23.233 7.993 8.155 1.00 40.34 270 SER A N 1
ATOM 2118 C CA . SER A 1 270 ? -22.721 8.156 9.525 1.00 40.34 270 SER A CA 1
ATOM 2119 C C . SER A 1 270 ? -22.908 9.565 10.108 1.00 40.34 270 SER A C 1
ATOM 2121 O O . SER A 1 270 ? -22.542 9.791 11.254 1.00 40.34 270 SER A O 1
ATOM 2123 N N . GLY A 1 271 ? -23.452 10.521 9.344 1.00 33.47 271 GLY A N 1
ATOM 2124 C CA . GLY A 1 271 ? -23.672 11.905 9.788 1.00 33.47 271 GLY A CA 1
ATOM 2125 C C . GLY A 1 271 ? -25.058 12.202 10.375 1.00 33.47 271 GLY A C 1
ATOM 2126 O O . GLY A 1 271 ? -25.305 13.343 10.750 1.00 33.47 271 GLY A O 1
ATOM 2127 N N . ILE A 1 272 ? -25.969 11.222 10.422 1.00 34.72 272 ILE A N 1
ATOM 2128 C CA . ILE A 1 272 ? -27.384 11.442 10.793 1.00 34.72 272 ILE A CA 1
ATOM 2129 C C . ILE A 1 272 ? -27.767 10.747 12.116 1.00 34.72 272 ILE A C 1
ATOM 2131 O O . ILE A 1 272 ? -28.810 11.054 12.678 1.00 34.72 272 ILE A O 1
ATOM 2135 N N . ALA A 1 273 ? -26.934 9.855 12.662 1.00 32.78 273 ALA A N 1
ATOM 2136 C CA . ALA A 1 273 ? -27.329 9.008 13.797 1.00 32.78 273 ALA A CA 1
ATOM 2137 C C . ALA A 1 273 ? -26.920 9.509 15.201 1.00 32.78 273 ALA A C 1
ATOM 2139 O O . ALA A 1 273 ? -27.292 8.865 16.173 1.00 32.78 273 ALA A O 1
ATOM 2140 N N . ASP A 1 274 ? -26.216 10.641 15.328 1.00 37.38 274 ASP A N 1
ATOM 2141 C CA . ASP A 1 274 ? -25.775 11.190 16.630 1.00 37.38 274 ASP A CA 1
ATOM 2142 C C . ASP A 1 274 ? -26.502 12.500 17.006 1.00 37.38 274 ASP A C 1
ATOM 2144 O O . ASP A 1 274 ? -25.897 13.467 17.475 1.00 37.38 274 ASP A O 1
ATOM 2148 N N . GLN A 1 275 ? -27.817 12.548 16.786 1.00 32.41 275 GLN A N 1
ATOM 2149 C CA . GLN A 1 275 ? -28.716 13.494 17.453 1.00 32.41 275 GLN A CA 1
ATOM 2150 C C . GLN A 1 275 ? -29.999 12.758 17.836 1.00 32.41 275 GLN A C 1
ATOM 2152 O O . GLN A 1 275 ? -30.911 12.691 17.023 1.00 32.41 275 GLN A O 1
ATOM 2157 N N . ASP A 1 276 ? -30.007 12.162 19.031 1.00 32.53 276 ASP A N 1
ATOM 2158 C CA . ASP A 1 276 ? -31.153 12.075 19.954 1.00 32.53 276 ASP A CA 1
ATOM 2159 C C . ASP A 1 276 ? -30.695 11.530 21.321 1.00 32.53 276 ASP A C 1
ATOM 2161 O O . ASP A 1 276 ? -30.021 10.473 21.361 1.00 32.53 276 ASP A O 1
#

InterPro domains:
  IPR027417 P-loop containing nucleoside triphosphate hydrolase [G3DSA:3.40.50.300] (115-266)
  IPR027417 P-loop containing nucleoside triphosphate hydrolase [SSF52540] (115-260)